Protein AF-A0A9P6LPJ9-F1 (afdb_monomer)

Foldseek 3Di:
DFLVVVLCVVCVPLLCLLQDDPLLQCLLVLADALAQVLQLLLLVLLLLVLLLLLLVQLVVQQDDDPDDDPDDDLSRLVNVLSVVVNVVSVVVSVLSVVLCVVLVHHNHFDDDPVRHDDPVRHFPLSVLSSCQSVPDQGDDDQPSSQLSLLLVLLQLVSQQSNLLVSLVSHDPPSDPSCPGNSRNSSPHPPSCVSNDPVSVVSSVSSSVSNRVSLVVSHDVCNVVSSVSSSVSNVSNSVSSSRSNDDDPPPPPPDPPPPDDDDDDDDDDPDDPDPDDDDDDDDDDDDD

Radius of gyration: 24.66 Å; Cα contacts (8 Å, |Δi|>4): 296; chains: 1; bounding box: 85×51×57 Å

Structure (mmCIF, N/CA/C/O backbone):
data_AF-A0A9P6LPJ9-F1
#
_entry.id   AF-A0A9P6LPJ9-F1
#
loop_
_atom_site.group_PDB
_atom_site.id
_atom_site.type_symbol
_atom_site.label_atom_id
_atom_site.label_alt_id
_atom_site.label_comp_id
_atom_site.label_asym_id
_atom_site.label_entity_id
_atom_site.label_seq_id
_atom_site.pdbx_PDB_ins_code
_atom_site.Cartn_x
_atom_site.Cartn_y
_atom_site.Cartn_z
_atom_site.occupancy
_atom_site.B_iso_or_equiv
_atom_site.auth_seq_id
_atom_site.auth_comp_id
_atom_site.auth_asym_id
_atom_site.auth_atom_id
_atom_site.pdbx_PDB_model_num
ATOM 1 N N . MET A 1 1 ? 16.802 11.879 -12.218 1.00 72.69 1 MET A N 1
ATOM 2 C CA . MET A 1 1 ? 16.185 11.797 -10.877 1.00 72.69 1 MET A CA 1
ATOM 3 C C . MET A 1 1 ? 15.640 10.385 -10.760 1.00 72.69 1 MET A C 1
ATOM 5 O O . MET A 1 1 ? 15.258 9.876 -11.806 1.00 72.69 1 MET A O 1
ATOM 9 N N . PRO A 1 2 ? 15.670 9.726 -9.591 1.00 93.81 2 PRO A N 1
ATOM 10 C CA . PRO A 1 2 ? 15.065 8.402 -9.455 1.00 93.81 2 PRO A CA 1
ATOM 11 C C . PRO A 1 2 ? 13.580 8.449 -9.844 1.00 93.81 2 PRO A C 1
ATOM 13 O O . PRO A 1 2 ? 12.918 9.462 -9.587 1.00 93.81 2 PRO A O 1
ATOM 16 N N . LEU A 1 3 ? 13.068 7.391 -10.476 1.00 96.56 3 LEU A N 1
ATOM 17 C CA . LEU A 1 3 ? 11.676 7.326 -10.923 1.00 96.56 3 LEU A CA 1
ATOM 18 C C . LEU A 1 3 ? 10.729 7.443 -9.727 1.00 96.56 3 LEU A C 1
ATOM 20 O O . LEU A 1 3 ? 9.744 8.170 -9.797 1.00 96.56 3 LEU A O 1
ATOM 24 N N . THR A 1 4 ? 11.036 6.781 -8.615 1.00 97.56 4 THR A N 1
ATOM 25 C CA . THR A 1 4 ? 10.217 6.826 -7.392 1.00 97.56 4 THR A CA 1
ATOM 26 C C . THR A 1 4 ? 10.047 8.247 -6.844 1.00 97.56 4 THR A C 1
ATOM 28 O O . THR A 1 4 ? 8.943 8.653 -6.479 1.00 97.56 4 THR A O 1
ATOM 31 N N . ALA A 1 5 ? 11.112 9.052 -6.869 1.00 96.81 5 ALA A N 1
ATOM 32 C CA . ALA A 1 5 ? 11.064 10.462 -6.484 1.00 96.81 5 ALA A CA 1
ATOM 33 C C . ALA A 1 5 ? 10.194 11.291 -7.445 1.00 96.81 5 ALA A C 1
ATOM 35 O O . ALA A 1 5 ? 9.442 12.166 -7.013 1.00 96.81 5 ALA A O 1
ATOM 36 N N . ASP A 1 6 ? 10.261 10.991 -8.743 1.00 95.81 6 ASP A N 1
ATOM 37 C CA . ASP A 1 6 ? 9.389 11.578 -9.760 1.00 95.81 6 ASP A CA 1
ATOM 38 C C . ASP A 1 6 ? 7.906 11.243 -9.524 1.00 95.81 6 ASP A C 1
ATOM 40 O O . ASP A 1 6 ? 7.053 12.116 -9.687 1.00 95.81 6 ASP A O 1
ATOM 44 N N . LEU A 1 7 ? 7.590 10.008 -9.115 1.00 97.81 7 LEU A N 1
ATOM 45 C CA . LEU A 1 7 ? 6.223 9.602 -8.769 1.00 97.81 7 LEU A CA 1
ATOM 46 C C . LEU A 1 7 ? 5.687 10.436 -7.599 1.00 97.81 7 LEU A C 1
ATOM 48 O O . LEU A 1 7 ? 4.639 11.069 -7.733 1.00 97.81 7 LEU A O 1
ATOM 52 N N . LEU A 1 8 ? 6.440 10.524 -6.500 1.00 97.00 8 LEU A N 1
ATOM 53 C CA . LEU A 1 8 ? 6.051 11.290 -5.309 1.00 97.00 8 LEU A CA 1
ATOM 54 C C . LEU A 1 8 ? 5.834 12.781 -5.607 1.00 97.00 8 LEU A C 1
ATOM 56 O O . LEU A 1 8 ? 4.888 13.388 -5.108 1.00 97.00 8 LEU A O 1
ATOM 60 N N . ALA A 1 9 ? 6.680 13.374 -6.451 1.00 96.94 9 ALA A N 1
ATOM 61 C CA . ALA A 1 9 ? 6.573 14.783 -6.823 1.00 96.94 9 ALA A CA 1
ATOM 62 C C . ALA A 1 9 ? 5.443 15.078 -7.829 1.00 96.94 9 ALA A C 1
ATOM 64 O O . ALA A 1 9 ? 5.105 16.245 -8.037 1.00 96.94 9 ALA A O 1
ATOM 65 N N . SER A 1 10 ? 4.877 14.054 -8.477 1.00 97.25 10 SER A N 1
ATOM 66 C CA . SER A 1 10 ? 3.973 14.235 -9.620 1.00 97.25 10 SER A CA 1
ATOM 67 C C . SER A 1 10 ? 2.570 14.724 -9.260 1.00 97.25 10 SER A C 1
ATOM 69 O O . SER A 1 10 ? 1.981 15.482 -10.030 1.00 97.25 10 SER A O 1
ATOM 71 N N . ASP A 1 11 ? 2.037 14.308 -8.109 1.00 96.19 11 ASP A N 1
ATOM 72 C CA . ASP A 1 11 ? 0.718 14.720 -7.615 1.00 96.19 11 ASP A CA 1
ATOM 73 C C . ASP A 1 11 ? 0.703 14.817 -6.076 1.00 96.19 11 ASP A C 1
ATOM 75 O O . ASP A 1 11 ? 0.137 13.958 -5.390 1.00 96.19 11 ASP A O 1
ATOM 79 N N . PRO A 1 12 ? 1.338 15.861 -5.505 1.00 97.12 12 PRO A N 1
ATOM 80 C CA . PRO A 1 12 ? 1.437 16.021 -4.056 1.00 97.12 12 PRO A CA 1
ATOM 81 C C . PRO A 1 12 ? 0.078 16.151 -3.358 1.00 97.12 12 PRO A C 1
ATOM 83 O O . PRO A 1 12 ? -0.077 15.714 -2.220 1.00 97.12 12 PRO A O 1
ATOM 86 N N . GLU A 1 13 ? -0.924 16.737 -4.021 1.00 97.50 13 GLU A N 1
ATOM 87 C CA . GLU A 1 13 ? -2.236 16.958 -3.410 1.00 97.50 13 GLU A CA 1
ATOM 88 C C . GLU A 1 13 ? -3.047 15.671 -3.300 1.00 97.50 13 GLU A C 1
ATOM 90 O O . GLU A 1 13 ? -3.651 15.426 -2.253 1.00 97.50 13 GLU A O 1
ATOM 95 N N . THR A 1 14 ? -3.085 14.840 -4.344 1.00 97.00 14 THR A N 1
ATOM 96 C CA . THR A 1 14 ? -3.744 13.529 -4.245 1.00 97.00 14 THR A CA 1
ATOM 97 C C . THR A 1 14 ? -2.957 12.610 -3.320 1.00 97.00 14 THR A C 1
ATOM 99 O O . THR A 1 14 ? -3.570 11.931 -2.502 1.00 97.00 14 THR A O 1
ATOM 102 N N . TYR A 1 15 ? -1.619 12.669 -3.337 1.00 98.38 15 TYR A N 1
ATOM 103 C CA . TYR A 1 15 ? -0.790 11.912 -2.395 1.00 98.38 15 TYR A CA 1
ATOM 104 C C . TYR A 1 15 ? -1.115 12.269 -0.942 1.00 98.38 15 TYR A C 1
ATOM 106 O O . TYR A 1 15 ? -1.311 11.394 -0.100 1.00 98.38 15 TYR A O 1
ATOM 114 N N . ARG A 1 16 ? -1.274 13.565 -0.650 1.00 98.12 16 ARG A N 1
ATOM 115 C CA . ARG A 1 16 ? -1.692 14.038 0.671 1.00 98.12 16 ARG A CA 1
ATOM 116 C C . ARG A 1 16 ? -3.062 13.490 1.069 1.00 98.12 16 ARG A C 1
ATOM 118 O O . ARG A 1 16 ? -3.220 13.080 2.209 1.00 98.12 16 ARG A O 1
ATOM 125 N N . ARG A 1 17 ? -4.053 13.455 0.172 1.00 97.44 17 ARG A N 1
ATOM 126 C CA . ARG A 1 17 ? -5.386 12.890 0.487 1.00 97.44 17 ARG A CA 1
ATOM 127 C C . ARG A 1 17 ? -5.367 11.366 0.643 1.00 97.44 17 ARG A C 1
ATOM 129 O O . ARG A 1 17 ? -6.116 10.837 1.457 1.00 97.44 17 ARG A O 1
ATOM 136 N N . ALA A 1 18 ? -4.494 10.681 -0.093 1.00 97.81 18 ALA A N 1
ATOM 137 C CA . ALA A 1 18 ? -4.257 9.246 0.031 1.00 97.81 18 ALA A CA 1
ATOM 138 C C . ALA A 1 18 ? -3.582 8.871 1.361 1.00 97.81 18 ALA A C 1
ATOM 140 O O . ALA A 1 18 ? -3.838 7.798 1.891 1.00 97.81 18 ALA A O 1
ATOM 141 N N . THR A 1 19 ? -2.758 9.757 1.927 1.00 98.25 19 THR A N 1
ATOM 142 C CA . THR A 1 19 ? -1.949 9.475 3.131 1.00 98.25 19 THR A CA 1
ATOM 143 C C . THR A 1 19 ? -2.402 10.226 4.382 1.00 98.25 19 THR A C 1
ATOM 145 O O . THR A 1 19 ? -1.929 9.958 5.481 1.00 98.25 19 THR A O 1
ATOM 148 N N . GLN A 1 20 ? -3.337 11.165 4.255 1.00 97.06 20 GLN A N 1
ATOM 149 C CA . GLN A 1 20 ? -3.890 11.929 5.368 1.00 97.06 20 GLN A CA 1
ATOM 150 C C . GLN A 1 20 ? -5.410 11.914 5.276 1.00 97.06 20 GLN A C 1
ATOM 152 O O . GLN A 1 20 ? -6.011 12.511 4.381 1.00 97.06 20 GLN A O 1
ATOM 157 N N . SER A 1 21 ? -6.045 11.259 6.243 1.00 96.06 21 SER A N 1
ATOM 158 C CA . SER A 1 21 ? -7.495 11.126 6.301 1.00 96.06 21 SER A CA 1
ATOM 159 C C . SER A 1 21 ? -8.014 11.392 7.715 1.00 96.06 21 SER A C 1
ATOM 161 O O . SER A 1 21 ? -7.291 11.189 8.696 1.00 96.06 21 SER A O 1
ATOM 163 N N . PRO A 1 22 ? -9.291 11.793 7.864 1.00 96.56 22 PRO A N 1
ATOM 164 C CA . PRO A 1 22 ? -9.911 11.918 9.180 1.00 96.56 22 PRO A CA 1
ATOM 165 C C . PRO A 1 22 ? -9.825 10.628 10.004 1.00 96.56 22 PRO A C 1
ATOM 167 O O . PRO A 1 22 ? -9.709 10.693 11.225 1.00 96.56 22 PRO A O 1
ATOM 170 N N . PHE A 1 23 ? -9.853 9.463 9.344 1.00 97.00 23 PHE A N 1
ATOM 171 C CA . PHE A 1 23 ? -9.679 8.165 9.992 1.00 97.00 23 PHE A CA 1
ATOM 172 C C . PHE A 1 23 ? -8.304 8.032 10.654 1.00 97.00 23 PHE A C 1
ATOM 174 O O . PHE A 1 23 ? -8.244 7.633 11.814 1.00 97.00 23 PHE A O 1
ATOM 181 N N . LEU A 1 24 ? -7.225 8.416 9.967 1.00 96.88 24 LEU A N 1
ATOM 182 C CA . LEU A 1 24 ? -5.861 8.349 10.503 1.00 96.88 24 LEU A CA 1
ATOM 183 C C . LEU A 1 24 ? -5.677 9.277 11.712 1.00 96.88 24 LEU A C 1
ATOM 185 O O . LEU A 1 24 ? -5.128 8.864 12.732 1.00 96.88 24 LEU A O 1
ATOM 189 N N . SER A 1 25 ? -6.212 10.500 11.655 1.00 95.69 25 SER A N 1
ATOM 190 C CA . SER A 1 25 ? -6.181 11.408 12.810 1.00 95.69 25 SER A CA 1
ATOM 191 C C . SER A 1 25 ? -7.014 10.889 13.987 1.00 95.69 25 SER A C 1
ATOM 193 O O . SER A 1 25 ? -6.581 10.979 15.135 1.00 95.69 25 SER A O 1
ATOM 195 N N . ALA A 1 26 ? -8.186 10.296 13.736 1.00 95.69 26 ALA A N 1
ATOM 196 C CA . ALA A 1 26 ? -8.983 9.676 14.797 1.00 95.69 26 ALA A CA 1
ATOM 197 C C . ALA A 1 26 ? -8.309 8.427 15.383 1.00 95.69 26 ALA A C 1
ATOM 199 O O . ALA A 1 26 ? -8.426 8.188 16.585 1.00 95.69 26 ALA A O 1
ATOM 200 N N . ALA A 1 27 ? -7.583 7.662 14.563 1.00 95.06 27 ALA A N 1
ATOM 201 C CA . ALA A 1 27 ? -6.788 6.521 15.002 1.00 95.06 27 ALA A CA 1
ATOM 202 C C . ALA A 1 27 ? -5.694 6.963 15.981 1.00 95.06 27 ALA A C 1
ATOM 204 O O . ALA A 1 27 ? -5.594 6.412 17.078 1.00 95.06 27 ALA A O 1
ATOM 205 N N . ALA A 1 28 ? -4.941 8.007 15.625 1.00 94.00 28 ALA A N 1
ATOM 206 C CA . ALA A 1 28 ? -3.912 8.582 16.488 1.00 94.00 28 ALA A CA 1
ATOM 207 C C . ALA A 1 28 ? -4.487 9.149 17.800 1.00 94.00 28 ALA A C 1
ATOM 209 O O . ALA A 1 28 ? -3.876 9.011 18.856 1.00 94.00 28 ALA A O 1
ATOM 210 N N . ALA A 1 29 ? -5.693 9.722 17.755 1.00 93.25 29 ALA A N 1
ATOM 211 C CA . ALA A 1 29 ? -6.376 10.274 18.926 1.00 93.25 29 ALA A CA 1
ATOM 212 C C . ALA A 1 29 ? -7.130 9.231 19.782 1.00 93.25 29 ALA A C 1
ATOM 214 O O . ALA A 1 29 ? -7.783 9.606 20.757 1.00 93.25 29 ALA A O 1
ATOM 215 N N . GLY A 1 30 ? -7.123 7.942 19.413 1.00 94.00 30 GLY A N 1
ATOM 216 C CA . GLY A 1 30 ? -7.875 6.896 20.125 1.00 94.00 30 GLY A CA 1
ATOM 217 C C . GLY A 1 30 ? -9.403 7.022 19.992 1.00 94.00 30 GLY A C 1
ATOM 218 O O . GLY A 1 30 ? -10.156 6.523 20.829 1.00 94.00 30 GLY A O 1
ATOM 219 N N . GLN A 1 31 ? -9.886 7.710 18.957 1.00 95.06 31 GLN A N 1
ATOM 220 C CA . GLN A 1 31 ? -11.299 8.070 18.770 1.00 95.06 31 GLN A CA 1
ATOM 221 C C . GLN A 1 31 ? -12.039 7.173 17.771 1.00 95.06 31 GLN A C 1
ATOM 223 O O . GLN A 1 31 ? -13.248 7.326 17.590 1.00 95.06 31 GLN A O 1
ATOM 228 N N . THR A 1 32 ? -11.349 6.231 17.126 1.00 96.12 32 THR A N 1
ATOM 229 C CA . THR A 1 32 ? -11.942 5.336 16.125 1.00 96.12 32 THR A CA 1
ATOM 230 C C . THR A 1 32 ? -12.827 4.265 16.778 1.00 96.12 32 THR A C 1
ATOM 232 O O . THR A 1 32 ? -12.320 3.417 17.509 1.00 96.12 32 THR A O 1
ATOM 235 N N . PRO A 1 33 ? -14.145 4.223 16.503 1.00 96.00 33 PRO A N 1
ATOM 236 C CA . PRO A 1 33 ? -15.019 3.202 17.078 1.00 96.00 33 PRO A CA 1
ATOM 237 C C . PRO A 1 33 ? -14.752 1.807 16.501 1.00 96.00 33 PRO A C 1
ATOM 239 O O . PRO A 1 33 ? -14.539 1.666 15.293 1.00 96.00 33 PRO A O 1
ATOM 242 N N . LYS A 1 34 ? -14.903 0.757 17.324 1.00 96.19 34 LYS A N 1
ATOM 243 C CA . LYS A 1 34 ? -14.737 -0.648 16.892 1.00 96.19 34 LYS A CA 1
ATOM 244 C C . LYS A 1 34 ? -15.470 -1.022 15.596 1.00 96.19 34 LYS A C 1
ATOM 246 O O . LYS A 1 34 ? -14.836 -1.664 14.770 1.00 96.19 34 LYS A O 1
ATOM 251 N N . PRO A 1 35 ? -16.739 -0.631 15.348 1.00 96.12 35 PRO A N 1
ATOM 252 C CA . PRO A 1 35 ? -17.411 -0.992 14.094 1.00 96.12 35 PRO A CA 1
ATOM 253 C C . PRO A 1 35 ? -16.785 -0.341 12.853 1.00 96.12 35 PRO A C 1
ATOM 255 O O . PRO A 1 35 ? -16.796 -0.925 11.773 1.00 96.12 35 PRO A O 1
ATOM 258 N N . VAL A 1 36 ? -16.229 0.868 12.997 1.00 96.88 36 VAL A N 1
ATOM 259 C CA . VAL A 1 36 ? -15.539 1.563 11.901 1.00 96.88 36 VAL A CA 1
ATOM 260 C C . VAL A 1 36 ? -14.205 0.882 11.617 1.00 96.88 36 VAL A C 1
ATOM 262 O O . VAL A 1 36 ? -13.928 0.554 10.465 1.00 96.88 36 VAL A O 1
ATOM 265 N N . LEU A 1 37 ? -13.419 0.625 12.669 1.00 96.81 37 LEU A N 1
ATOM 266 C CA . LEU A 1 37 ? -12.155 -0.099 12.566 1.00 96.81 37 LEU A CA 1
ATOM 267 C C . LEU A 1 37 ? -12.368 -1.499 11.978 1.00 96.81 37 LEU A C 1
ATOM 269 O O . LEU A 1 37 ? -11.692 -1.876 11.032 1.00 96.81 37 LEU A O 1
ATOM 273 N N . GLY A 1 38 ? -13.356 -2.234 12.484 1.00 97.06 38 GLY A N 1
ATOM 274 C CA . GLY A 1 38 ? -13.704 -3.574 12.024 1.00 97.06 38 GLY A CA 1
ATOM 275 C C . GLY A 1 38 ? -14.077 -3.625 10.547 1.00 97.06 38 GLY A C 1
ATOM 276 O O . GLY A 1 38 ? -13.541 -4.443 9.803 1.00 97.06 38 GLY A O 1
ATOM 277 N N . ARG A 1 39 ? -14.909 -2.682 10.081 1.00 96.94 39 ARG A N 1
ATOM 278 C CA . ARG A 1 39 ? -15.238 -2.566 8.654 1.00 96.94 39 ARG A CA 1
ATOM 279 C C . ARG A 1 39 ? -13.998 -2.303 7.800 1.00 96.94 39 ARG A C 1
ATOM 281 O O . ARG A 1 39 ? -13.885 -2.891 6.727 1.00 96.94 39 ARG A O 1
ATOM 288 N N . TRP A 1 40 ? -13.104 -1.419 8.234 1.00 97.50 40 TRP A N 1
ATOM 289 C CA . TRP A 1 40 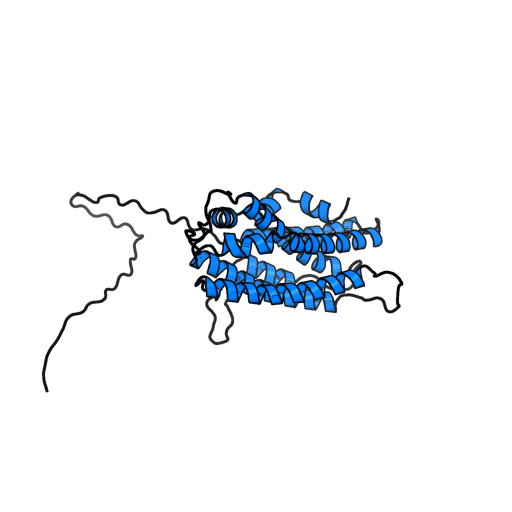? -11.873 -1.134 7.497 1.00 97.50 40 TRP A CA 1
ATOM 290 C C . TRP A 1 40 ? -10.939 -2.354 7.468 1.00 97.50 40 TRP A C 1
ATOM 292 O O . TRP A 1 40 ? -10.610 -2.809 6.377 1.00 97.50 40 TRP A O 1
ATOM 302 N N . LEU A 1 41 ? -10.657 -2.983 8.617 1.00 97.12 41 LEU A N 1
ATOM 303 C CA . LEU A 1 41 ? -9.859 -4.217 8.713 1.00 97.12 41 LEU A CA 1
ATOM 304 C C . LEU A 1 41 ? -10.431 -5.354 7.849 1.00 97.12 41 LEU A C 1
ATOM 306 O O . LEU A 1 41 ? -9.681 -6.112 7.244 1.00 97.12 41 LEU A O 1
ATOM 310 N N . ALA A 1 42 ? -11.758 -5.481 7.769 1.00 96.88 42 ALA A N 1
ATOM 311 C CA . ALA A 1 42 ? -12.403 -6.495 6.938 1.00 96.88 42 ALA A CA 1
ATOM 312 C C . ALA A 1 42 ? -12.144 -6.275 5.437 1.00 96.88 42 ALA A C 1
ATOM 314 O O . ALA A 1 42 ? -11.968 -7.238 4.691 1.00 96.88 42 ALA A O 1
ATOM 315 N N . ASN A 1 43 ? -12.105 -5.014 4.990 1.00 97.88 43 ASN A N 1
ATOM 316 C CA . ASN A 1 43 ? -11.742 -4.676 3.613 1.00 97.88 43 ASN A CA 1
ATOM 317 C C . ASN A 1 43 ? -10.247 -4.877 3.370 1.00 97.88 43 ASN A C 1
ATOM 319 O O . ASN A 1 43 ? -9.877 -5.429 2.340 1.00 97.88 43 ASN A O 1
ATOM 323 N N . ASP A 1 44 ? -9.412 -4.499 4.331 1.00 96.81 44 ASP A N 1
ATOM 324 C CA . ASP A 1 44 ? -7.961 -4.658 4.261 1.00 96.81 44 ASP A CA 1
ATOM 325 C C . ASP A 1 44 ? -7.537 -6.136 4.189 1.00 96.81 44 ASP A C 1
ATOM 327 O O . ASP A 1 44 ? -6.703 -6.547 3.382 1.00 96.81 44 ASP A O 1
ATOM 331 N N . ARG A 1 45 ? -8.253 -7.006 4.907 1.00 95.75 45 ARG A N 1
ATOM 332 C CA . ARG A 1 45 ? -8.094 -8.460 4.785 1.00 95.75 45 ARG A CA 1
ATOM 333 C C . ARG A 1 45 ? -8.402 -8.977 3.376 1.00 95.75 45 ARG A C 1
ATOM 335 O O . ARG A 1 45 ? -7.713 -9.860 2.876 1.00 95.75 45 ARG A O 1
ATOM 342 N N . LEU A 1 46 ? -9.447 -8.458 2.730 1.00 96.75 46 LEU A N 1
ATOM 343 C CA . LEU A 1 46 ? -9.779 -8.834 1.350 1.00 96.75 46 LEU A CA 1
ATOM 344 C C . LEU A 1 46 ? -8.809 -8.211 0.338 1.00 96.75 46 LEU A C 1
ATOM 346 O O . LEU A 1 46 ? -8.524 -8.830 -0.688 1.00 96.75 46 LEU A O 1
ATOM 350 N N . TYR A 1 47 ? -8.266 -7.030 0.636 1.00 97.81 47 TYR A N 1
ATOM 351 C CA . TYR A 1 47 ? -7.206 -6.401 -0.145 1.00 97.81 47 TYR A CA 1
ATOM 352 C C . TYR A 1 47 ? -5.972 -7.312 -0.230 1.00 97.81 47 TYR A C 1
ATOM 354 O O . TYR A 1 47 ? -5.475 -7.550 -1.331 1.00 97.81 47 TYR A O 1
ATOM 362 N N . ILE A 1 48 ? -5.568 -7.951 0.878 1.00 96.94 48 ILE A N 1
ATOM 363 C CA . ILE A 1 48 ? -4.480 -8.950 0.890 1.00 96.94 48 ILE A CA 1
ATOM 364 C C . ILE A 1 48 ? -4.725 -10.076 -0.133 1.00 96.94 48 ILE A C 1
ATOM 366 O O . ILE A 1 48 ? -3.790 -10.578 -0.759 1.00 96.94 48 ILE A O 1
ATOM 370 N N . HIS A 1 49 ? -5.977 -10.479 -0.376 1.00 96.12 49 HIS A N 1
ATOM 371 C CA . HIS A 1 49 ? -6.274 -11.519 -1.371 1.00 96.12 49 HIS A CA 1
ATOM 372 C C . HIS A 1 49 ? -6.067 -11.019 -2.805 1.00 96.12 49 HIS A C 1
ATOM 374 O O . HIS A 1 49 ? -5.619 -11.789 -3.659 1.00 96.12 49 HIS A O 1
ATOM 380 N N . ALA A 1 50 ? -6.379 -9.750 -3.080 1.00 97.31 50 ALA A N 1
ATOM 381 C CA . ALA A 1 50 ? -6.073 -9.109 -4.358 1.00 97.31 50 ALA A CA 1
ATOM 382 C C . ALA A 1 50 ? -4.557 -8.962 -4.549 1.00 97.31 50 ALA A C 1
ATOM 384 O O . ALA A 1 50 ? -4.044 -9.332 -5.606 1.00 97.31 50 ALA A O 1
ATOM 385 N N . TYR A 1 51 ? -3.848 -8.542 -3.500 1.00 98.31 51 TYR A N 1
ATOM 386 C CA . TYR A 1 51 ? -2.391 -8.433 -3.465 1.00 98.31 51 TYR A CA 1
ATOM 387 C C . TYR A 1 51 ? -1.709 -9.759 -3.815 1.00 98.31 51 TYR A C 1
ATOM 389 O O . TYR A 1 51 ? -0.906 -9.819 -4.743 1.00 98.31 51 TYR A O 1
ATOM 397 N N . ILE A 1 52 ? -2.082 -10.859 -3.145 1.00 98.25 52 ILE A N 1
ATOM 398 C CA . ILE A 1 52 ? -1.514 -12.197 -3.396 1.00 98.25 52 ILE A CA 1
ATOM 399 C C . ILE A 1 52 ? -1.697 -12.609 -4.864 1.00 98.25 52 ILE A C 1
ATOM 401 O O . ILE A 1 52 ? -0.771 -13.126 -5.492 1.00 98.25 52 ILE A O 1
ATOM 405 N N . LYS A 1 53 ? -2.885 -12.369 -5.434 1.00 97.00 53 LYS A N 1
ATOM 406 C CA . LYS A 1 53 ? -3.158 -12.659 -6.851 1.00 97.00 53 LYS A CA 1
ATOM 407 C C . LYS A 1 53 ? -2.310 -11.787 -7.776 1.00 97.00 53 LYS A C 1
ATOM 409 O O . LYS A 1 53 ? -1.789 -12.294 -8.768 1.00 97.00 53 LYS A O 1
ATOM 414 N N . GLY A 1 54 ? -2.163 -10.506 -7.450 1.00 97.38 54 GLY A N 1
ATOM 415 C CA . GLY A 1 54 ? -1.321 -9.564 -8.179 1.00 97.38 54 GLY A CA 1
ATOM 416 C C . GLY A 1 54 ? 0.145 -9.988 -8.197 1.00 97.38 54 GLY A C 1
ATOM 417 O O . GLY A 1 54 ? 0.731 -10.114 -9.270 1.00 97.38 54 GLY A O 1
ATOM 418 N N . VAL A 1 55 ? 0.707 -10.319 -7.033 1.00 98.00 55 VAL A N 1
ATOM 419 C CA . VAL A 1 55 ? 2.075 -10.844 -6.922 1.00 98.00 55 VAL A CA 1
ATOM 420 C C . VAL A 1 55 ? 2.239 -12.136 -7.723 1.00 98.00 55 VAL A C 1
ATOM 422 O O . VAL A 1 55 ? 3.212 -12.275 -8.459 1.00 98.00 55 VAL A O 1
ATOM 425 N N . GLY A 1 56 ? 1.272 -13.058 -7.666 1.00 97.25 56 GLY A N 1
ATOM 426 C CA . GLY A 1 56 ? 1.309 -14.290 -8.463 1.00 97.25 56 GLY A CA 1
ATOM 427 C C . GLY A 1 56 ? 1.374 -14.036 -9.975 1.00 97.25 56 GLY A C 1
ATOM 428 O O . GLY A 1 56 ? 2.125 -14.706 -10.685 1.00 97.25 56 GLY A O 1
ATOM 429 N N . ARG A 1 57 ? 0.638 -13.036 -10.473 1.00 95.31 57 ARG A N 1
ATOM 430 C CA . ARG A 1 57 ? 0.710 -12.616 -11.883 1.00 95.31 57 ARG A CA 1
ATOM 431 C C . ARG A 1 57 ? 2.066 -12.024 -12.232 1.00 95.31 57 ARG A C 1
ATOM 433 O O . ARG A 1 57 ? 2.621 -12.369 -13.269 1.00 95.31 57 ARG A O 1
ATOM 440 N N . LEU A 1 58 ? 2.597 -11.160 -11.368 1.00 95.56 58 LEU A N 1
ATOM 441 C CA . LEU A 1 58 ? 3.891 -10.527 -11.589 1.00 95.56 58 LEU A CA 1
ATOM 442 C C . LEU A 1 58 ? 5.021 -11.565 -11.605 1.00 95.56 58 LEU A C 1
ATOM 444 O O . LEU A 1 58 ? 5.822 -11.576 -12.534 1.00 95.56 58 LEU A O 1
ATOM 448 N N . LEU A 1 59 ? 5.022 -12.502 -10.651 1.00 95.50 59 LEU A N 1
ATOM 449 C CA . LEU A 1 59 ? 5.947 -13.640 -10.627 1.00 95.50 59 LEU A CA 1
ATOM 450 C C . LEU A 1 59 ? 5.867 -14.472 -11.910 1.00 95.50 59 LEU A C 1
ATOM 452 O O . LEU A 1 59 ? 6.897 -14.852 -12.455 1.00 95.50 59 LEU A O 1
ATOM 456 N N . SER A 1 60 ? 4.659 -14.726 -12.418 1.00 93.44 60 SER A N 1
ATOM 457 C CA . SER A 1 60 ? 4.476 -15.469 -13.669 1.00 93.44 60 SER A CA 1
ATOM 458 C C . SER A 1 60 ? 4.982 -14.719 -14.904 1.00 93.44 60 SER A C 1
ATOM 460 O O . SER A 1 60 ? 5.272 -15.359 -15.913 1.00 93.44 60 SER A O 1
ATOM 462 N N . ALA A 1 61 ? 5.025 -13.388 -14.857 1.00 90.44 61 ALA A N 1
ATOM 463 C CA . ALA A 1 61 ? 5.439 -12.542 -15.970 1.00 90.44 61 ALA A CA 1
ATOM 464 C C . ALA A 1 61 ? 6.948 -12.263 -15.984 1.00 90.44 61 ALA A C 1
ATOM 466 O O . ALA A 1 61 ? 7.489 -11.902 -17.025 1.00 90.44 61 ALA A O 1
ATOM 467 N N . LEU A 1 62 ? 7.627 -12.416 -14.844 1.00 91.31 62 LEU A N 1
ATOM 468 C CA . LEU A 1 62 ? 9.044 -12.105 -14.707 1.00 91.31 62 LEU A CA 1
ATOM 469 C C . LEU A 1 62 ? 9.927 -13.054 -15.522 1.00 91.31 62 LEU A C 1
ATOM 471 O O . LEU A 1 62 ? 9.972 -14.263 -15.291 1.00 91.31 62 LEU A O 1
ATOM 475 N N . ARG A 1 63 ? 10.719 -12.483 -16.432 1.00 89.00 63 ARG A N 1
ATOM 476 C CA . ARG A 1 63 ? 11.815 -13.195 -17.095 1.00 89.00 63 ARG A CA 1
ATOM 477 C C . ARG A 1 63 ? 13.040 -13.242 -16.198 1.00 89.00 63 ARG A C 1
ATOM 479 O O . ARG A 1 63 ? 13.712 -12.232 -15.990 1.00 89.00 63 ARG A O 1
ATOM 486 N N . LEU A 1 64 ? 13.350 -14.440 -15.718 1.00 88.25 64 LEU A N 1
ATOM 487 C CA . LEU A 1 64 ? 14.554 -14.685 -14.935 1.00 88.25 64 LEU A CA 1
ATOM 488 C C . LEU A 1 64 ? 15.751 -15.024 -15.832 1.00 88.25 64 LEU A C 1
ATOM 490 O O . LEU A 1 64 ? 15.576 -15.656 -16.882 1.00 88.25 64 LEU A O 1
ATOM 494 N N . PRO A 1 65 ? 16.974 -14.628 -15.437 1.00 85.19 65 PRO A N 1
ATOM 495 C CA . PRO A 1 65 ? 18.179 -14.987 -16.170 1.00 85.19 65 PRO A CA 1
ATOM 496 C C . PRO A 1 65 ? 18.326 -16.508 -16.307 1.00 85.19 65 PRO A C 1
ATOM 498 O O . PRO A 1 65 ? 18.176 -17.255 -15.345 1.00 85.19 65 PRO A O 1
ATOM 501 N N . SER A 1 66 ? 18.685 -16.984 -17.502 1.00 86.00 66 SER A N 1
ATOM 502 C CA . SER A 1 66 ? 18.986 -18.411 -17.727 1.00 86.00 66 SER A CA 1
ATOM 503 C C . SER A 1 66 ? 20.408 -18.805 -17.310 1.00 86.00 66 SER A C 1
ATOM 505 O O . SER A 1 66 ? 20.765 -19.980 -17.354 1.00 86.00 66 SER A O 1
ATOM 507 N N . THR A 1 67 ? 21.241 -17.831 -16.939 1.00 86.19 67 THR A N 1
ATOM 508 C CA . THR A 1 67 ? 22.654 -18.016 -16.594 1.00 86.19 67 THR A CA 1
ATOM 509 C C . THR A 1 67 ? 22.956 -17.413 -15.235 1.00 86.19 67 THR A C 1
ATOM 511 O O . THR A 1 67 ? 22.419 -16.366 -14.882 1.00 86.19 67 THR A O 1
ATOM 514 N N . THR A 1 68 ? 23.882 -18.024 -14.503 1.00 84.94 68 THR A N 1
ATOM 515 C CA . THR A 1 68 ? 24.337 -17.505 -13.213 1.00 84.94 68 THR A CA 1
ATOM 516 C C . THR A 1 68 ? 25.172 -16.238 -13.385 1.00 84.94 68 THR A C 1
ATOM 518 O O . THR A 1 68 ? 26.123 -16.224 -14.168 1.00 84.94 68 THR A O 1
ATOM 521 N N . SER A 1 69 ? 24.862 -15.207 -12.603 1.00 82.94 69 SER A N 1
ATOM 522 C CA . SER A 1 69 ? 25.678 -14.001 -12.440 1.00 82.94 69 SER A CA 1
ATOM 523 C C . SER A 1 69 ? 26.271 -13.978 -11.024 1.00 82.94 69 SER A C 1
ATOM 525 O O . SER A 1 69 ? 25.600 -14.414 -10.089 1.00 82.94 69 SER A O 1
ATOM 527 N N . PRO A 1 70 ? 27.505 -13.474 -10.824 1.00 84.88 70 PRO A N 1
ATOM 528 C CA . PRO A 1 70 ? 28.089 -13.329 -9.489 1.00 84.88 70 PRO A CA 1
ATOM 529 C C . PRO A 1 70 ? 27.344 -12.318 -8.601 1.00 84.88 70 PRO A C 1
ATOM 531 O O . PRO A 1 70 ? 27.484 -12.371 -7.383 1.00 84.88 70 PRO A O 1
ATOM 534 N N . ALA A 1 71 ? 26.558 -11.411 -9.191 1.00 89.00 71 ALA A N 1
ATOM 535 C CA . ALA A 1 71 ? 25.694 -10.474 -8.475 1.00 89.00 71 ALA A CA 1
ATOM 536 C C . ALA A 1 71 ? 24.226 -10.634 -8.920 1.00 89.00 71 ALA A C 1
ATOM 538 O O . ALA A 1 71 ? 23.999 -10.832 -10.122 1.00 89.00 71 ALA A O 1
ATOM 539 N N . PRO A 1 72 ? 23.245 -10.507 -8.002 1.00 91.00 72 PRO A N 1
ATOM 540 C CA . PRO A 1 72 ? 21.824 -10.577 -8.340 1.00 91.00 72 PRO A CA 1
ATOM 541 C C . PRO A 1 72 ? 21.420 -9.513 -9.362 1.00 91.00 72 PRO A C 1
ATOM 543 O O . PRO A 1 72 ? 21.767 -8.335 -9.224 1.00 91.00 72 PRO A O 1
ATOM 546 N N . THR A 1 73 ? 20.667 -9.923 -10.380 1.00 93.50 73 THR A N 1
ATOM 547 C CA . THR A 1 73 ? 20.051 -9.003 -11.342 1.00 93.50 73 THR A CA 1
ATOM 548 C C . THR A 1 73 ? 18.815 -8.326 -10.741 1.00 93.50 73 THR A C 1
ATOM 550 O O . THR A 1 73 ? 18.325 -8.729 -9.688 1.00 93.50 73 THR A O 1
ATOM 553 N N . VAL A 1 74 ? 18.286 -7.293 -11.406 1.00 95.19 74 VAL A N 1
ATOM 554 C CA . VAL A 1 74 ? 17.041 -6.630 -10.972 1.00 95.19 74 VAL A CA 1
ATOM 555 C C . VAL A 1 74 ? 15.869 -7.625 -10.892 1.00 95.19 74 VAL A C 1
ATOM 557 O O . VAL A 1 74 ? 15.220 -7.655 -9.849 1.00 95.19 74 VAL A O 1
ATOM 560 N N . PRO A 1 75 ? 15.633 -8.504 -11.892 1.00 93.88 75 PRO A N 1
ATOM 561 C CA . PRO A 1 75 ? 14.644 -9.575 -11.761 1.00 93.88 75 PRO A CA 1
ATOM 562 C C . PRO A 1 75 ? 14.878 -10.519 -10.573 1.00 93.88 75 PRO A C 1
ATOM 564 O O . PRO A 1 75 ? 13.910 -10.882 -9.913 1.00 93.88 75 PRO A O 1
ATOM 567 N N . ASP A 1 76 ? 16.130 -10.885 -10.262 1.00 94.50 76 ASP A N 1
ATOM 568 C CA . ASP A 1 76 ? 16.426 -11.755 -9.108 1.00 94.50 76 ASP A CA 1
ATOM 569 C C . ASP A 1 76 ? 16.042 -11.079 -7.785 1.00 94.50 76 ASP A C 1
ATOM 571 O O . ASP A 1 76 ? 15.388 -11.687 -6.937 1.00 94.50 76 ASP A O 1
ATOM 575 N N . LYS A 1 77 ? 16.410 -9.799 -7.628 1.00 97.00 77 LYS A N 1
ATOM 576 C CA . LYS A 1 77 ? 16.050 -8.991 -6.454 1.00 97.00 77 LYS A CA 1
ATOM 577 C C . LYS A 1 77 ? 14.536 -8.841 -6.329 1.00 97.00 77 LYS A C 1
ATOM 579 O O . LYS A 1 77 ? 13.991 -9.020 -5.246 1.00 97.00 77 LYS A O 1
ATOM 584 N N . LEU A 1 78 ? 13.853 -8.567 -7.441 1.00 97.56 78 LEU A N 1
ATOM 585 C CA . LEU A 1 78 ? 12.403 -8.412 -7.453 1.00 97.56 78 LEU A CA 1
ATOM 586 C C . LEU A 1 78 ? 11.687 -9.720 -7.094 1.00 97.56 78 LEU A C 1
ATOM 588 O O . LEU A 1 78 ? 10.742 -9.687 -6.317 1.00 97.56 78 LEU A O 1
ATOM 592 N N . VAL A 1 79 ? 12.140 -10.877 -7.591 1.00 97.19 79 VAL A N 1
ATOM 593 C CA . VAL A 1 79 ? 11.572 -12.171 -7.170 1.00 97.19 79 VAL A CA 1
ATOM 594 C C . VAL A 1 79 ? 11.731 -12.386 -5.671 1.00 97.19 79 VAL A C 1
ATOM 596 O O . VAL A 1 79 ? 10.764 -12.788 -5.025 1.00 97.19 79 VAL A O 1
ATOM 599 N N . GLN A 1 80 ? 12.913 -12.107 -5.118 1.00 97.62 80 GLN A N 1
ATOM 600 C CA . GLN A 1 80 ? 13.140 -12.238 -3.681 1.00 97.62 80 GLN A CA 1
ATOM 601 C C . GLN A 1 80 ? 12.184 -11.335 -2.891 1.00 97.62 80 GLN A C 1
ATOM 603 O O . GLN A 1 80 ? 11.456 -11.829 -2.030 1.00 97.62 80 GLN A O 1
ATOM 608 N N . TRP A 1 81 ? 12.094 -10.056 -3.266 1.00 98.62 81 TRP A N 1
ATOM 609 C CA . TRP A 1 81 ? 11.182 -9.103 -2.635 1.00 98.62 81 TRP A CA 1
ATOM 610 C C . TRP A 1 81 ? 9.721 -9.571 -2.698 1.00 98.62 81 TRP A C 1
ATOM 612 O O . TRP A 1 81 ? 9.011 -9.525 -1.699 1.00 98.62 81 TRP A O 1
ATOM 622 N N . LEU A 1 82 ? 9.265 -10.095 -3.842 1.00 98.44 82 LEU A N 1
ATOM 623 C CA . LEU A 1 82 ? 7.895 -10.600 -4.013 1.00 98.44 82 LEU A CA 1
ATOM 624 C C . LEU A 1 82 ? 7.599 -11.829 -3.144 1.00 98.44 82 LEU A C 1
ATOM 626 O O . LEU A 1 82 ? 6.480 -11.983 -2.650 1.00 98.44 82 LEU A O 1
ATOM 630 N N . VAL A 1 83 ? 8.578 -12.713 -2.949 1.00 98.19 83 VAL A N 1
ATOM 631 C CA . VAL A 1 83 ? 8.442 -13.853 -2.031 1.00 98.19 83 VAL A CA 1
ATOM 632 C C . VAL A 1 83 ? 8.328 -13.362 -0.590 1.00 98.19 83 VAL A C 1
ATOM 634 O O . VAL A 1 83 ? 7.433 -13.806 0.134 1.00 98.19 83 VAL A O 1
ATOM 637 N N . ASP A 1 84 ? 9.176 -12.418 -0.190 1.00 98.19 84 ASP A N 1
ATOM 638 C CA . ASP A 1 84 ? 9.148 -11.841 1.154 1.00 98.19 84 ASP A CA 1
ATOM 639 C C . ASP A 1 84 ? 7.845 -11.069 1.405 1.00 98.19 84 ASP A C 1
ATOM 641 O O . ASP A 1 84 ? 7.227 -11.227 2.459 1.00 98.19 84 ASP A O 1
ATOM 645 N N . ALA A 1 85 ? 7.342 -10.353 0.397 1.00 98.00 85 ALA A N 1
ATOM 646 C CA . ALA A 1 85 ? 6.038 -9.703 0.413 1.00 98.00 85 ALA A CA 1
ATOM 647 C C . ALA A 1 85 ? 4.904 -10.699 0.698 1.00 98.00 85 ALA A C 1
ATOM 649 O O . ALA A 1 85 ? 4.091 -10.475 1.595 1.00 98.00 85 ALA A O 1
ATOM 650 N N . LEU A 1 86 ? 4.875 -11.846 0.003 1.00 98.19 86 LEU A N 1
ATOM 651 C CA . LEU A 1 86 ? 3.885 -12.901 0.254 1.00 98.19 86 LEU A CA 1
ATOM 652 C C . LEU A 1 86 ? 3.985 -13.462 1.676 1.00 98.19 86 LEU A C 1
ATOM 654 O O . LEU A 1 86 ? 2.962 -13.736 2.305 1.00 98.19 86 LEU A O 1
ATOM 658 N N . VAL A 1 87 ? 5.196 -13.641 2.203 1.00 97.50 87 VAL A N 1
ATOM 659 C CA . VAL A 1 87 ? 5.387 -14.084 3.590 1.00 97.50 87 VAL A CA 1
ATOM 660 C C . VAL A 1 87 ? 4.854 -13.034 4.568 1.00 97.50 87 VAL A C 1
ATOM 662 O O . VAL A 1 87 ? 4.146 -13.396 5.515 1.00 97.50 87 VAL A O 1
ATOM 665 N N . ASN A 1 88 ? 5.148 -11.757 4.327 1.00 95.06 88 ASN A N 1
ATOM 666 C CA . ASN A 1 88 ? 4.733 -10.640 5.170 1.00 95.06 88 ASN A CA 1
ATOM 667 C C . ASN A 1 88 ? 3.211 -10.506 5.208 1.00 95.06 88 ASN A C 1
ATOM 669 O O . ASN A 1 88 ? 2.643 -10.618 6.294 1.00 95.06 88 ASN A O 1
ATOM 673 N N . VAL A 1 89 ? 2.527 -10.430 4.061 1.00 94.50 89 VAL A N 1
ATOM 674 C CA . VAL A 1 89 ? 1.059 -10.267 4.032 1.00 94.50 89 VAL A CA 1
ATOM 675 C C . VAL A 1 89 ? 0.312 -11.454 4.659 1.00 94.50 89 VAL A C 1
ATOM 677 O O . VAL A 1 89 ? -0.774 -11.299 5.214 1.00 94.50 89 VAL A O 1
ATOM 680 N N . ARG A 1 90 ? 0.889 -12.667 4.643 1.00 95.25 90 ARG A N 1
ATOM 681 C CA . ARG A 1 90 ? 0.311 -13.839 5.334 1.00 95.25 90 ARG A CA 1
ATOM 682 C C . ARG A 1 90 ? 0.485 -13.780 6.849 1.00 95.25 90 ARG A C 1
ATOM 684 O O . ARG A 1 90 ? -0.412 -14.208 7.580 1.00 95.2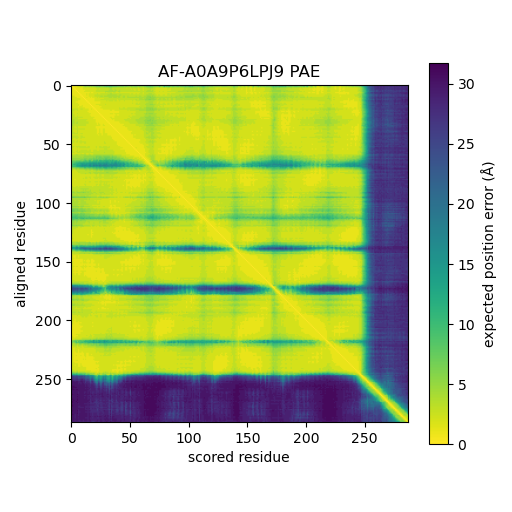5 90 ARG A O 1
ATOM 691 N N . ARG A 1 91 ? 1.632 -13.293 7.334 1.00 94.44 91 ARG A N 1
ATOM 692 C CA . ARG A 1 91 ? 1.846 -13.034 8.769 1.00 94.44 91 ARG A CA 1
ATOM 693 C C . ARG A 1 91 ? 0.943 -11.909 9.246 1.00 94.44 91 ARG A C 1
ATOM 695 O O . ARG A 1 91 ? 0.348 -12.015 10.315 1.00 94.44 91 ARG A O 1
ATOM 702 N N . GLU A 1 92 ? 0.819 -10.885 8.421 1.00 91.75 92 GLU A N 1
ATOM 703 C CA . GLU A 1 92 ? -0.021 -9.731 8.644 1.00 91.75 92 GLU A CA 1
ATOM 704 C C . GLU A 1 92 ? -1.495 -10.127 8.750 1.00 91.75 92 GLU A C 1
ATOM 706 O O . GLU A 1 92 ? -2.093 -9.894 9.794 1.00 91.75 92 GLU A O 1
ATOM 711 N N . GLU A 1 93 ? -2.059 -10.864 7.788 1.00 92.31 93 GLU A N 1
ATOM 712 C CA . GLU A 1 93 ? -3.449 -11.345 7.870 1.00 92.31 93 GLU A CA 1
ATOM 713 C C . GLU A 1 93 ? -3.733 -12.083 9.195 1.00 92.31 93 GLU A C 1
ATOM 715 O O . GLU A 1 93 ? -4.774 -11.892 9.832 1.00 92.31 93 GLU A O 1
ATOM 720 N N . LYS A 1 94 ? -2.779 -12.900 9.661 1.00 94.00 94 LYS A N 1
ATOM 721 C CA . LYS A 1 94 ? -2.881 -13.575 10.960 1.00 94.00 94 LYS A CA 1
ATOM 722 C C . LYS A 1 94 ? -2.853 -12.582 12.126 1.00 94.00 94 LYS A C 1
ATOM 724 O O . LYS A 1 94 ? -3.687 -12.693 13.027 1.00 94.00 94 LYS A O 1
ATOM 729 N N . PHE A 1 95 ? -1.914 -11.637 12.119 1.00 93.00 95 PHE A N 1
ATOM 730 C CA . PHE A 1 95 ? -1.813 -10.580 13.126 1.00 93.00 95 PHE A CA 1
ATOM 731 C C . PHE A 1 95 ? -3.105 -9.754 13.211 1.00 93.00 95 PHE A C 1
ATOM 733 O O . PHE A 1 95 ? -3.613 -9.548 14.313 1.00 93.00 95 PHE A O 1
ATOM 740 N N . PHE A 1 96 ? -3.690 -9.375 12.073 1.00 89.00 96 PHE A N 1
ATOM 741 C CA . PHE A 1 96 ? -4.972 -8.671 11.987 1.00 89.00 96 PHE A CA 1
ATOM 742 C C . PHE A 1 96 ? -6.080 -9.415 12.726 1.00 89.00 96 PHE A C 1
ATOM 744 O O . PHE A 1 96 ? -6.715 -8.865 13.627 1.00 89.00 96 PHE A O 1
ATOM 751 N N . VAL A 1 97 ? -6.302 -10.679 12.359 1.00 92.94 97 VAL A N 1
ATOM 752 C CA . VAL A 1 97 ? -7.400 -11.492 12.898 1.00 92.94 97 VAL A CA 1
ATOM 753 C C . VAL A 1 97 ? -7.206 -11.772 14.389 1.00 92.94 97 VAL A C 1
ATOM 755 O O . VAL A 1 97 ? -8.161 -11.698 15.166 1.00 92.94 97 VAL A O 1
ATOM 758 N N . ASP A 1 98 ? -5.979 -12.074 14.815 1.00 96.25 98 ASP A N 1
ATOM 759 C CA . ASP A 1 98 ? -5.686 -12.364 16.218 1.00 96.25 98 ASP A CA 1
ATOM 760 C C . ASP A 1 98 ? -5.793 -11.104 17.091 1.00 96.25 98 ASP A C 1
ATOM 762 O O . ASP A 1 98 ? -6.370 -11.157 18.181 1.00 96.25 98 ASP A O 1
ATOM 766 N N . THR A 1 99 ? -5.311 -9.955 16.612 1.00 95.38 99 THR A N 1
ATOM 767 C CA . THR A 1 99 ? -5.467 -8.666 17.299 1.00 95.38 99 THR A CA 1
ATOM 768 C C . THR A 1 99 ? -6.932 -8.259 17.369 1.00 95.38 99 THR A C 1
ATOM 770 O O . THR A 1 99 ? -7.436 -8.030 18.466 1.00 95.38 99 THR A O 1
ATOM 773 N N . ALA A 1 100 ? -7.668 -8.278 16.259 1.00 94.81 100 ALA A N 1
ATOM 774 C CA . ALA A 1 100 ? -9.092 -7.956 16.262 1.00 94.81 100 ALA A CA 1
ATOM 775 C C . ALA A 1 100 ? -9.882 -8.817 17.263 1.00 94.81 100 ALA A C 1
ATOM 777 O O . ALA A 1 100 ? -10.663 -8.287 18.056 1.00 94.81 100 ALA A O 1
ATOM 778 N N . ARG A 1 101 ? -9.599 -10.127 17.329 1.00 96.31 101 ARG A N 1
ATOM 779 C CA . ARG A 1 101 ? -10.205 -11.030 18.319 1.00 96.31 101 ARG A CA 1
ATOM 780 C C . ARG A 1 101 ? -9.893 -10.616 19.760 1.00 96.31 101 ARG A C 1
ATOM 782 O O . ARG A 1 101 ? -10.805 -10.594 20.582 1.00 96.31 101 ARG A O 1
ATOM 789 N N . ARG A 1 102 ? -8.636 -10.269 20.076 1.00 96.38 102 ARG A N 1
ATOM 790 C CA . ARG A 1 102 ? -8.222 -9.829 21.427 1.00 96.38 102 ARG A CA 1
ATOM 791 C C . ARG A 1 102 ? -8.956 -8.566 21.882 1.00 96.38 102 ARG A C 1
ATOM 793 O O . ARG A 1 102 ? -9.299 -8.460 23.055 1.00 96.38 102 ARG A O 1
ATOM 800 N N . PHE A 1 103 ? -9.220 -7.639 20.964 1.00 95.81 103 PHE A N 1
ATOM 801 C CA . PHE A 1 103 ? -9.913 -6.382 21.261 1.00 95.81 103 PHE A CA 1
ATOM 802 C C . PHE A 1 103 ? -11.435 -6.456 21.035 1.00 95.81 103 PHE A C 1
ATOM 804 O O . PHE A 1 103 ? -12.140 -5.476 21.283 1.00 95.81 103 PHE A O 1
ATOM 811 N N . GLY A 1 104 ? -11.977 -7.607 20.622 1.00 96.06 104 GLY A N 1
ATOM 812 C CA . GLY A 1 104 ? -13.409 -7.787 20.362 1.00 96.06 104 GLY A CA 1
ATOM 813 C C . GLY A 1 104 ? -13.916 -6.935 19.195 1.00 96.06 104 GLY A C 1
ATOM 814 O O . GLY A 1 104 ? -14.952 -6.284 19.316 1.00 96.06 104 GLY A O 1
ATOM 815 N N . ILE A 1 105 ? -13.149 -6.884 18.106 1.00 96.94 105 ILE A N 1
ATOM 816 C CA . ILE A 1 105 ? -13.474 -6.185 16.859 1.00 96.94 105 ILE A CA 1
ATOM 817 C C . ILE A 1 105 ? -13.898 -7.228 15.819 1.00 96.94 105 ILE A C 1
ATOM 819 O O . ILE A 1 105 ? -13.183 -8.199 15.579 1.00 96.94 105 ILE A O 1
ATOM 823 N N . GLU A 1 106 ? -15.060 -7.026 15.201 1.00 95.25 106 GLU A N 1
ATOM 824 C CA . GLU A 1 106 ? -15.560 -7.871 14.113 1.00 95.25 106 GLU A CA 1
ATOM 825 C C . GLU A 1 106 ? -14.908 -7.461 12.786 1.00 95.25 106 GLU A C 1
ATOM 827 O O . GLU A 1 106 ? -14.913 -6.283 12.438 1.00 95.25 106 GLU A O 1
ATOM 832 N N . VAL A 1 107 ? -14.324 -8.421 12.063 1.00 93.62 107 VAL A N 1
ATOM 833 C CA . VAL A 1 107 ? -13.524 -8.178 10.842 1.00 93.62 107 VAL A CA 1
ATOM 834 C C . VAL A 1 107 ? -14.046 -8.946 9.631 1.00 93.62 107 VAL A C 1
ATOM 836 O O . VAL A 1 107 ? -13.295 -9.275 8.712 1.00 93.62 107 VAL A O 1
ATOM 839 N N . ASP A 1 108 ? -15.345 -9.229 9.628 1.00 94.31 108 ASP A N 1
ATOM 840 C CA . ASP A 1 108 ? -16.045 -9.837 8.506 1.00 94.31 108 ASP A CA 1
ATOM 841 C C . ASP A 1 108 ? -17.035 -8.839 7.899 1.00 94.31 108 ASP A C 1
ATOM 843 O O . ASP A 1 108 ? -17.760 -8.133 8.601 1.00 94.31 108 ASP A O 1
ATOM 847 N N . LEU A 1 109 ? -17.052 -8.771 6.568 1.00 94.62 109 LEU A N 1
ATOM 848 C CA . LEU A 1 109 ? -18.131 -8.115 5.835 1.00 94.62 109 LEU A CA 1
ATOM 849 C C . LEU A 1 109 ? -19.276 -9.112 5.622 1.00 94.62 109 LEU A C 1
ATOM 851 O O . LEU A 1 109 ? -19.027 -10.320 5.572 1.00 94.62 109 LEU A O 1
ATOM 855 N N . PRO A 1 110 ? -20.515 -8.629 5.426 1.00 93.69 110 PRO A N 1
ATOM 856 C CA . PRO A 1 110 ? -21.618 -9.483 5.012 1.00 93.69 110 PRO A CA 1
ATOM 857 C C . PRO A 1 110 ? -21.249 -10.278 3.753 1.00 93.69 110 PRO A C 1
ATOM 859 O O . PRO A 1 110 ? -20.851 -9.709 2.735 1.00 93.69 110 PRO A O 1
ATOM 862 N N . ALA A 1 111 ? -21.385 -11.598 3.832 1.00 94.25 111 ALA A N 1
ATOM 863 C CA . ALA A 1 111 ? -21.091 -12.518 2.742 1.00 94.25 111 ALA A CA 1
ATOM 864 C C . ALA A 1 111 ? -22.327 -13.352 2.391 1.00 94.25 111 ALA A C 1
ATOM 866 O O . ALA A 1 111 ? -23.198 -13.593 3.232 1.00 94.25 111 ALA A O 1
ATOM 867 N N . GLY A 1 112 ? -22.404 -13.781 1.132 1.00 90.81 112 GLY A N 1
ATOM 868 C CA . GLY A 1 112 ? -23.420 -14.719 0.672 1.00 90.81 112 GLY A CA 1
ATOM 869 C C . GLY A 1 112 ? -23.235 -16.126 1.260 1.00 90.81 112 GLY A C 1
ATOM 870 O O . GLY A 1 112 ? -22.249 -16.399 1.949 1.00 90.81 112 GLY A O 1
ATOM 871 N N . PRO A 1 113 ? -24.159 -17.061 0.969 1.00 91.00 113 PRO A N 1
ATOM 872 C CA . PRO A 1 113 ? -24.056 -18.457 1.414 1.00 91.00 113 PRO A CA 1
ATOM 873 C C . PRO A 1 113 ? 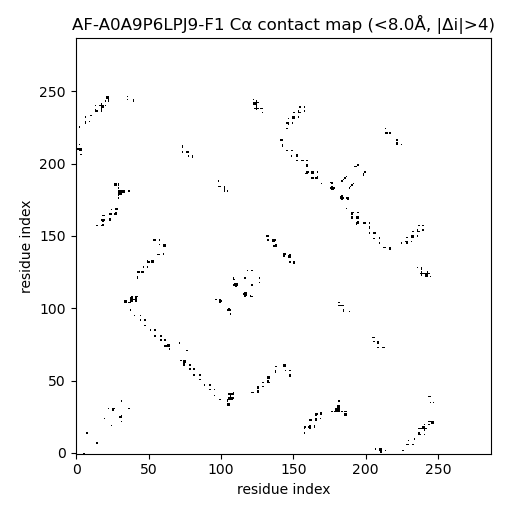-22.792 -19.188 0.930 1.00 91.00 113 PRO A C 1
ATOM 875 O O . PRO A 1 113 ? -22.405 -20.199 1.506 1.00 91.00 113 PRO A O 1
ATOM 878 N N . ASP A 1 114 ? -22.165 -18.688 -0.133 1.00 92.25 114 ASP A N 1
ATOM 879 C CA . ASP A 1 114 ? -20.910 -19.166 -0.716 1.00 92.25 114 ASP A CA 1
ATOM 880 C C . ASP A 1 114 ? -19.655 -18.572 -0.046 1.00 92.25 114 ASP A C 1
ATOM 882 O O . ASP A 1 114 ? -18.535 -18.896 -0.438 1.00 92.25 114 ASP A O 1
ATOM 886 N N . GLY A 1 115 ? -19.826 -17.709 0.960 1.00 90.75 115 GLY A N 1
ATOM 887 C CA . GLY A 1 115 ? -18.730 -17.022 1.642 1.00 90.75 115 GLY A CA 1
ATOM 888 C C . GLY A 1 115 ? -18.138 -15.859 0.844 1.00 90.75 115 GLY A C 1
ATOM 889 O O . GLY A 1 115 ? -17.085 -15.342 1.218 1.00 90.75 115 GLY A O 1
ATOM 890 N N . VAL A 1 116 ? -18.791 -15.425 -0.240 1.00 92.81 116 VAL A N 1
ATOM 891 C CA . VAL A 1 116 ? -18.314 -14.323 -1.080 1.00 92.81 116 VAL A CA 1
ATOM 892 C C . VAL A 1 116 ? -18.972 -13.009 -0.664 1.00 92.81 116 VAL A C 1
ATOM 894 O O . VAL A 1 116 ? -20.193 -12.899 -0.547 1.00 92.81 116 VAL A O 1
ATOM 897 N N . VAL A 1 117 ? -18.149 -11.981 -0.459 1.00 96.25 117 VAL A N 1
ATOM 898 C CA . VAL A 1 117 ? -18.605 -10.616 -0.166 1.00 96.25 117 VAL A CA 1
ATOM 899 C C . VAL A 1 117 ? -19.004 -9.919 -1.462 1.00 96.25 117 VAL A C 1
ATOM 901 O O . VAL A 1 117 ? -18.229 -9.885 -2.425 1.00 96.25 117 VAL A O 1
ATOM 904 N N . ARG A 1 118 ? -20.200 -9.327 -1.481 1.00 95.38 118 ARG A N 1
ATOM 905 C CA . ARG A 1 118 ? -20.701 -8.594 -2.647 1.00 95.38 118 ARG A CA 1
ATOM 906 C C . ARG A 1 118 ? -19.918 -7.301 -2.853 1.00 95.38 118 ARG A C 1
ATOM 908 O O . ARG A 1 118 ? -19.434 -6.690 -1.903 1.00 95.38 118 ARG A O 1
ATOM 915 N N . GLN A 1 119 ? -19.801 -6.865 -4.102 1.00 95.19 119 GLN A N 1
ATOM 916 C CA . GLN A 1 119 ? -18.993 -5.696 -4.454 1.00 95.19 119 GLN A CA 1
ATOM 917 C C . GLN A 1 119 ? -19.526 -4.413 -3.796 1.00 95.19 119 GLN A C 1
ATOM 919 O O . GLN A 1 119 ? -18.749 -3.608 -3.298 1.00 95.19 119 GLN A O 1
ATOM 924 N N . GLU A 1 120 ? -20.843 -4.243 -3.709 1.00 94.44 120 GLU A N 1
ATOM 925 C CA . GLU A 1 120 ? -21.488 -3.090 -3.072 1.00 94.44 120 GLU A CA 1
ATOM 926 C C . GLU A 1 120 ? -21.236 -2.967 -1.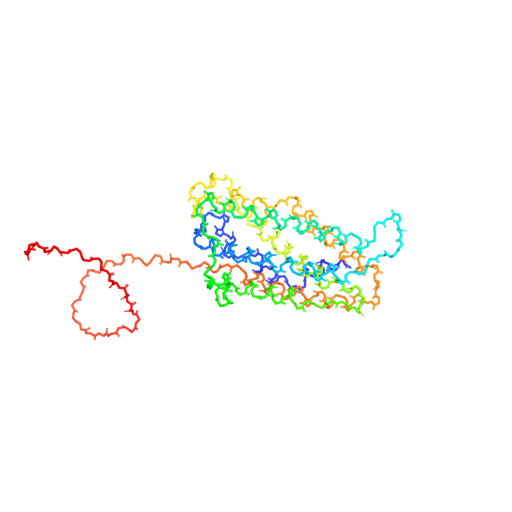559 1.00 94.44 120 GLU A C 1
ATOM 928 O O . GLU A 1 120 ? -21.355 -1.871 -1.011 1.00 94.44 120 GLU A O 1
ATOM 933 N N . ASP A 1 121 ? -20.870 -4.065 -0.889 1.00 95.31 121 ASP A N 1
ATOM 934 C CA . ASP A 1 121 ? -20.590 -4.079 0.551 1.00 95.31 121 ASP A CA 1
ATOM 935 C C . ASP A 1 121 ? -19.127 -3.679 0.857 1.00 95.31 121 ASP A C 1
ATOM 937 O O . ASP A 1 121 ? -18.794 -3.304 1.989 1.00 95.31 121 ASP A O 1
ATOM 941 N N . LYS A 1 122 ? -18.257 -3.704 -0.163 1.00 97.31 122 LYS A N 1
ATOM 942 C CA . LYS A 1 122 ? -16.837 -3.336 -0.085 1.00 97.31 122 LYS A CA 1
ATOM 943 C C . LYS A 1 122 ? -16.631 -1.824 -0.157 1.00 97.31 122 LYS A C 1
ATOM 945 O O . LYS A 1 122 ? -17.400 -1.085 -0.774 1.00 97.31 122 LYS A O 1
ATOM 950 N N . LEU A 1 123 ? -15.539 -1.356 0.440 1.00 97.62 123 LEU A N 1
ATOM 951 C CA . LEU A 1 123 ? -15.048 0.004 0.241 1.00 97.62 123 LEU A CA 1
ATOM 952 C C . LEU A 1 123 ? -14.686 0.215 -1.229 1.00 97.62 123 LEU A C 1
ATOM 954 O O . LEU A 1 123 ? -14.263 -0.705 -1.930 1.00 97.62 123 LEU A O 1
ATOM 958 N N . GLU A 1 124 ? -14.873 1.440 -1.710 1.00 97.88 124 GLU A N 1
ATOM 959 C CA . GLU A 1 124 ? -14.534 1.782 -3.088 1.00 97.88 124 GLU A CA 1
ATOM 960 C C . GLU A 1 124 ? -13.048 1.556 -3.376 1.00 97.88 124 GLU A C 1
ATOM 962 O O . GLU A 1 124 ? -12.735 0.966 -4.410 1.00 97.88 124 GLU A O 1
ATOM 967 N N . GLY A 1 125 ? -12.159 1.930 -2.449 1.00 98.00 125 GLY A N 1
ATOM 968 C CA . GLY A 1 125 ? -10.728 1.660 -2.573 1.00 98.00 125 GLY A CA 1
ATOM 969 C C . GLY A 1 125 ? -10.422 0.178 -2.795 1.00 98.00 125 GLY A C 1
ATOM 970 O O . GLY A 1 125 ? -9.698 -0.162 -3.726 1.00 98.00 125 GLY A O 1
ATOM 971 N N . LEU A 1 126 ? -11.052 -0.728 -2.032 1.00 98.44 126 LEU A N 1
ATOM 972 C CA . LEU A 1 126 ? -10.864 -2.174 -2.211 1.00 98.44 126 LEU A CA 1
ATOM 973 C C . LEU A 1 126 ? -11.264 -2.631 -3.618 1.00 98.44 126 LEU A C 1
ATOM 975 O O . LEU A 1 126 ? -10.523 -3.369 -4.260 1.00 98.44 126 LEU A O 1
ATOM 979 N N . ARG A 1 127 ? -12.410 -2.172 -4.130 1.00 98.50 127 ARG A N 1
ATOM 980 C CA . ARG A 1 127 ? -12.849 -2.522 -5.491 1.00 98.50 127 ARG A CA 1
ATOM 981 C C . ARG A 1 127 ? -11.865 -2.037 -6.554 1.00 98.50 127 ARG A C 1
ATOM 983 O O . ARG A 1 127 ? -11.620 -2.740 -7.533 1.00 98.50 127 ARG A O 1
ATOM 990 N N . ARG A 1 128 ? -11.301 -0.841 -6.361 1.00 98.44 128 ARG A N 1
ATOM 991 C CA . ARG A 1 128 ? -10.277 -0.274 -7.248 1.00 98.44 128 ARG A CA 1
ATOM 992 C C . ARG A 1 128 ? -9.007 -1.116 -7.216 1.00 98.44 128 ARG A C 1
ATOM 994 O O . ARG A 1 128 ? -8.528 -1.491 -8.280 1.00 98.44 128 ARG A O 1
ATOM 1001 N N . PHE A 1 129 ? -8.525 -1.498 -6.036 1.00 98.56 129 PHE A N 1
ATOM 1002 C CA . PHE A 1 129 ? -7.360 -2.375 -5.908 1.00 98.56 129 PHE A CA 1
ATOM 1003 C C . PHE A 1 129 ? -7.579 -3.765 -6.503 1.00 98.56 129 PHE A C 1
ATOM 1005 O O . PHE A 1 129 ? -6.701 -4.265 -7.203 1.00 98.56 129 PHE A O 1
ATOM 1012 N N . GLU A 1 130 ? -8.752 -4.372 -6.301 1.00 98.31 130 GLU A N 1
ATOM 1013 C CA . GLU A 1 130 ? -9.112 -5.628 -6.971 1.00 98.31 130 GLU A CA 1
ATOM 1014 C C . GLU A 1 130 ? -9.002 -5.487 -8.496 1.00 98.31 130 GLU A C 1
ATOM 1016 O O . GLU A 1 130 ? -8.432 -6.358 -9.154 1.00 98.31 130 GLU A O 1
ATOM 1021 N N . GLY A 1 131 ? -9.490 -4.372 -9.051 1.00 98.12 131 GLY A N 1
ATOM 1022 C CA . GLY A 1 131 ? -9.356 -4.044 -10.469 1.00 98.12 131 GLY A CA 1
ATOM 1023 C C . GLY A 1 131 ? -7.908 -3.826 -10.912 1.00 98.12 131 GLY A C 1
ATOM 1024 O O . GLY A 1 131 ? -7.507 -4.368 -11.938 1.00 98.12 131 GLY A O 1
ATOM 1025 N N . LEU A 1 132 ? -7.109 -3.089 -10.136 1.00 98.06 132 LEU A N 1
ATOM 1026 C CA . LEU A 1 132 ? -5.704 -2.806 -10.443 1.00 98.06 132 LEU A CA 1
ATOM 1027 C C . LEU A 1 132 ? -4.864 -4.084 -10.462 1.00 98.06 132 LEU A C 1
ATOM 1029 O O . LEU A 1 132 ? -4.232 -4.379 -11.476 1.00 98.06 132 LEU A O 1
ATOM 1033 N N . PHE A 1 133 ? -4.921 -4.898 -9.405 1.00 97.81 133 PHE A N 1
ATOM 1034 C CA . PHE A 1 133 ? -4.180 -6.162 -9.337 1.00 97.81 133 PHE A CA 1
ATOM 1035 C C . PHE A 1 133 ? -4.660 -7.195 -10.364 1.00 97.81 133 PHE A C 1
ATOM 1037 O O . PHE A 1 133 ? -3.874 -8.025 -10.825 1.00 97.81 133 PHE A O 1
ATOM 1044 N N . ALA A 1 134 ? -5.935 -7.151 -10.759 1.00 96.19 134 ALA A N 1
ATOM 1045 C CA . ALA A 1 134 ? -6.462 -7.982 -11.838 1.00 96.19 134 ALA A CA 1
ATOM 1046 C C . ALA A 1 134 ? -6.223 -7.399 -13.245 1.00 96.19 134 ALA A C 1
ATOM 1048 O O . ALA A 1 134 ? -6.460 -8.095 -14.236 1.00 96.19 134 ALA A O 1
ATOM 1049 N N . GLY A 1 135 ? -5.783 -6.150 -13.361 1.00 92.94 135 GLY A N 1
ATOM 1050 C CA . GLY A 1 135 ? -5.824 -5.399 -14.614 1.00 92.94 135 GLY A CA 1
ATOM 1051 C C . GLY A 1 135 ? -4.477 -4.916 -15.130 1.00 92.94 135 GLY A C 1
ATOM 1052 O O . GLY A 1 135 ? -4.397 -4.602 -16.314 1.00 92.94 135 GLY A O 1
ATOM 1053 N N . PHE A 1 136 ? -3.433 -4.862 -14.295 1.00 91.19 136 PHE A N 1
ATOM 1054 C CA . PHE A 1 136 ? -2.128 -4.387 -14.756 1.00 91.19 136 PHE A CA 1
ATOM 1055 C C . PHE A 1 136 ? -1.567 -5.288 -15.862 1.00 91.19 136 PHE A C 1
ATOM 1057 O O . PHE A 1 136 ? -1.742 -6.517 -15.853 1.00 91.19 136 PHE A O 1
ATOM 1064 N N . GLU A 1 137 ? -0.927 -4.640 -16.830 1.00 84.69 137 GLU A N 1
ATOM 1065 C CA . GLU A 1 137 ? -0.350 -5.290 -17.996 1.00 84.69 137 GLU A CA 1
ATOM 1066 C C . GLU A 1 137 ? 0.872 -6.109 -17.585 1.00 84.69 137 GLU A C 1
ATOM 1068 O O . GLU A 1 137 ? 1.685 -5.692 -16.764 1.00 84.69 137 GLU A O 1
ATOM 1073 N N . THR A 1 138 ? 0.977 -7.304 -18.154 1.00 78.31 138 THR A N 1
ATOM 1074 C CA . THR A 1 138 ? 2.116 -8.198 -17.966 1.00 78.31 138 THR A CA 1
ATOM 1075 C C . THR A 1 138 ? 2.599 -8.664 -19.329 1.00 78.31 138 THR A C 1
ATOM 1077 O O . THR A 1 138 ? 1.818 -9.253 -20.079 1.00 78.31 138 THR A O 1
ATOM 1080 N N . GLY A 1 139 ? 3.885 -8.473 -19.613 1.00 68.19 139 GLY A N 1
ATOM 1081 C CA . GLY A 1 139 ? 4.554 -9.062 -20.771 1.00 68.19 139 GLY A CA 1
ATOM 1082 C C . GLY A 1 139 ? 4.843 -8.111 -21.938 1.00 68.19 139 GLY A C 1
ATOM 1083 O O . GLY A 1 139 ? 4.086 -7.195 -22.235 1.00 68.19 139 GLY A O 1
ATOM 1084 N N . GLY A 1 140 ? 5.932 -8.391 -22.659 1.00 67.88 140 GLY A N 1
ATOM 1085 C CA . GLY A 1 140 ? 6.121 -7.981 -24.062 1.00 67.88 140 GLY A CA 1
ATOM 1086 C C . GLY A 1 140 ? 6.758 -6.611 -24.322 1.00 67.88 140 GLY A C 1
ATOM 1087 O O . GLY A 1 140 ? 7.104 -6.342 -25.472 1.00 67.88 140 GLY A O 1
ATOM 1088 N N . GLY A 1 141 ? 6.967 -5.791 -23.290 1.00 76.62 141 GLY A N 1
ATOM 1089 C CA . GLY A 1 141 ? 7.664 -4.500 -23.364 1.00 76.62 141 GLY A CA 1
ATOM 1090 C C . GLY A 1 141 ? 8.970 -4.461 -22.562 1.00 76.62 141 GLY A C 1
ATOM 1091 O O . GLY A 1 141 ? 9.284 -5.383 -21.807 1.00 76.62 141 GLY A O 1
ATOM 1092 N N . GLU A 1 142 ? 9.730 -3.375 -22.716 1.00 85.44 142 GLU A N 1
ATOM 1093 C CA . GLU A 1 142 ? 10.886 -3.074 -21.861 1.00 85.44 142 GLU A CA 1
ATOM 1094 C C . GLU A 1 142 ? 10.422 -2.955 -20.401 1.00 85.44 142 GLU A C 1
ATOM 1096 O O . GLU A 1 142 ? 9.412 -2.299 -20.126 1.00 85.44 142 GLU A O 1
ATOM 1101 N N . LEU A 1 143 ? 11.126 -3.611 -19.473 1.00 91.25 143 LEU A N 1
ATOM 1102 C CA . LEU A 1 143 ? 10.706 -3.753 -18.071 1.00 91.25 143 LEU A CA 1
ATOM 1103 C C . LEU A 1 143 ? 9.225 -4.164 -17.936 1.00 91.25 143 LEU A C 1
ATOM 1105 O O . LEU A 1 143 ? 8.414 -3.447 -17.356 1.00 91.25 143 LEU A O 1
ATOM 1109 N N . GLU A 1 144 ? 8.855 -5.332 -18.467 1.00 91.25 144 GLU A N 1
ATOM 1110 C CA . GLU A 1 144 ? 7.471 -5.855 -18.444 1.00 91.25 144 GLU A CA 1
ATOM 1111 C C . GLU A 1 144 ? 6.871 -6.073 -17.038 1.00 91.25 144 GLU A C 1
ATOM 1113 O O . GLU A 1 144 ? 5.696 -6.408 -16.907 1.00 91.25 144 GLU A O 1
ATOM 1118 N N . TRP A 1 145 ? 7.685 -5.917 -15.993 1.00 94.44 145 TRP A N 1
ATOM 1119 C CA . TRP A 1 145 ? 7.315 -6.002 -14.583 1.00 94.44 145 TRP A CA 1
ATOM 1120 C C . TRP A 1 145 ? 7.027 -4.635 -13.940 1.00 94.44 145 TRP A C 1
ATOM 1122 O O . TRP A 1 145 ? 6.573 -4.592 -12.794 1.00 94.44 145 TRP A O 1
ATOM 1132 N N . LEU A 1 146 ? 7.308 -3.527 -14.638 1.00 96.00 146 LEU A N 1
ATOM 1133 C CA . LEU A 1 146 ? 7.350 -2.183 -14.059 1.00 96.00 146 LEU A CA 1
ATOM 1134 C C . LEU A 1 146 ? 6.013 -1.772 -13.440 1.00 96.00 146 LEU A C 1
ATOM 1136 O O . LEU A 1 146 ? 5.986 -1.343 -12.295 1.00 96.00 146 LEU A O 1
ATOM 1140 N N . GLU A 1 147 ? 4.903 -1.923 -14.156 1.00 96.81 147 GLU A N 1
ATOM 1141 C CA . GLU A 1 147 ? 3.576 -1.526 -13.683 1.00 96.81 147 GLU A CA 1
ATOM 1142 C C . GLU A 1 147 ? 3.164 -2.287 -12.424 1.00 96.81 147 GLU A C 1
ATOM 1144 O O . GLU A 1 147 ? 2.630 -1.691 -11.492 1.00 96.81 147 GLU A O 1
ATOM 1149 N N . GLY A 1 148 ? 3.445 -3.592 -12.378 1.00 97.19 148 GLY A N 1
ATOM 1150 C CA . GLY A 1 148 ? 3.181 -4.415 -11.201 1.00 97.19 148 GLY A CA 1
ATOM 1151 C C . GLY A 1 148 ? 4.039 -3.996 -10.007 1.00 97.19 148 GLY A C 1
ATOM 1152 O O . GLY A 1 148 ? 3.520 -3.854 -8.903 1.00 97.19 148 GLY A O 1
ATOM 1153 N N . ALA A 1 149 ? 5.332 -3.738 -10.224 1.00 97.81 149 ALA A N 1
ATOM 1154 C CA . ALA A 1 149 ? 6.225 -3.263 -9.169 1.00 97.81 149 ALA A CA 1
ATOM 1155 C C . ALA A 1 149 ? 5.843 -1.858 -8.676 1.00 97.81 149 ALA A C 1
ATOM 1157 O O . ALA A 1 149 ? 5.838 -1.619 -7.474 1.00 97.81 149 ALA A O 1
ATOM 1158 N N . VAL A 1 150 ? 5.460 -0.946 -9.573 1.00 98.38 150 VAL A N 1
ATOM 1159 C CA . VAL A 1 150 ? 4.992 0.402 -9.216 1.00 98.38 150 VAL A CA 1
ATOM 1160 C C . VAL A 1 150 ? 3.668 0.345 -8.459 1.00 98.38 150 VAL A C 1
ATOM 1162 O O . VAL A 1 150 ? 3.508 1.091 -7.502 1.00 98.38 150 VAL A O 1
ATOM 1165 N N . LEU A 1 151 ? 2.739 -0.541 -8.834 1.00 98.62 151 LEU A N 1
ATOM 1166 C CA . LEU A 1 151 ? 1.489 -0.757 -8.095 1.00 98.62 151 LEU A CA 1
ATOM 1167 C C . LEU A 1 151 ? 1.769 -1.177 -6.645 1.00 98.62 151 LEU A C 1
ATOM 1169 O O . LEU A 1 151 ? 1.196 -0.606 -5.715 1.00 98.62 151 LEU A O 1
ATOM 1173 N N . LEU A 1 152 ? 2.677 -2.137 -6.457 1.00 98.56 152 LEU A N 1
ATOM 1174 C CA . LEU A 1 152 ? 3.101 -2.595 -5.135 1.00 98.56 152 LEU A CA 1
ATOM 1175 C C . LEU A 1 152 ? 3.785 -1.459 -4.369 1.00 98.56 152 LEU A C 1
ATOM 1177 O O . LEU A 1 152 ? 3.302 -1.073 -3.312 1.00 98.56 152 LEU A O 1
ATOM 1181 N N . TYR A 1 153 ? 4.820 -0.841 -4.943 1.00 98.75 153 TYR A N 1
ATOM 1182 C CA . TYR A 1 153 ? 5.549 0.267 -4.320 1.00 98.75 153 TYR A CA 1
ATOM 1183 C C . TYR A 1 153 ? 4.624 1.405 -3.900 1.00 98.75 153 TYR A C 1
ATOM 1185 O O . TYR A 1 153 ? 4.706 1.877 -2.771 1.00 98.75 153 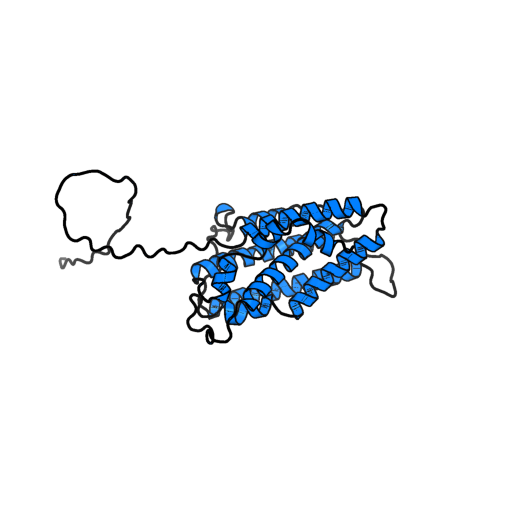TYR A O 1
ATOM 1193 N N . ALA A 1 154 ? 3.729 1.834 -4.790 1.00 98.56 154 ALA A N 1
ATOM 1194 C CA . ALA A 1 154 ? 2.823 2.938 -4.526 1.00 98.56 154 ALA A CA 1
ATOM 1195 C C . ALA A 1 154 ? 1.904 2.649 -3.342 1.00 98.56 154 ALA A C 1
ATOM 1197 O O . ALA A 1 154 ? 1.713 3.523 -2.498 1.00 98.56 154 ALA A O 1
ATOM 1198 N N . THR A 1 155 ? 1.389 1.423 -3.264 1.00 98.00 155 THR A N 1
ATOM 1199 C CA . THR A 1 155 ? 0.520 1.011 -2.164 1.00 98.00 155 THR A CA 1
ATOM 1200 C C . THR A 1 155 ? 1.295 0.964 -0.849 1.00 98.00 155 THR A C 1
ATOM 1202 O O . THR A 1 155 ? 0.930 1.640 0.108 1.00 98.00 155 THR A O 1
ATOM 1205 N N . GLU A 1 156 ? 2.424 0.250 -0.813 1.00 98.38 156 GLU A N 1
ATOM 1206 C CA . GLU A 1 156 ? 3.230 0.119 0.408 1.00 98.38 156 GLU A CA 1
ATOM 1207 C C . GLU A 1 156 ? 3.731 1.484 0.901 1.00 98.38 156 GLU A C 1
ATOM 1209 O O . GLU A 1 156 ? 3.733 1.771 2.099 1.00 98.38 156 GLU A O 1
ATOM 1214 N N . LYS A 1 157 ? 4.107 2.371 -0.029 1.00 98.69 157 LYS A N 1
ATOM 1215 C CA . LYS A 1 157 ? 4.569 3.723 0.282 1.00 98.69 157 LYS A CA 1
ATOM 1216 C C . LYS A 1 157 ? 3.453 4.607 0.836 1.00 98.69 157 LYS A C 1
ATOM 1218 O O . LYS A 1 157 ? 3.683 5.295 1.831 1.00 98.69 157 LYS A O 1
ATOM 1223 N N . CYS A 1 158 ? 2.255 4.573 0.246 1.00 98.62 158 CYS A N 1
ATOM 1224 C CA . CYS A 1 158 ? 1.102 5.295 0.789 1.00 98.62 158 CYS A CA 1
ATOM 1225 C C . CYS A 1 158 ? 0.751 4.792 2.193 1.00 98.62 158 CYS A C 1
ATOM 1227 O O . CYS A 1 158 ? 0.535 5.600 3.096 1.00 98.62 158 CYS A O 1
ATOM 1229 N N . TYR A 1 159 ? 0.757 3.474 2.394 1.00 98.00 159 TYR A N 1
ATOM 1230 C CA . TYR A 1 159 ? 0.454 2.858 3.680 1.00 98.00 159 TYR A CA 1
ATOM 1231 C C . TYR A 1 159 ? 1.481 3.243 4.755 1.00 98.00 159 TYR A C 1
ATOM 1233 O O . TYR A 1 159 ? 1.111 3.705 5.837 1.00 98.00 159 TYR A O 1
ATOM 1241 N N . LEU A 1 160 ? 2.776 3.142 4.438 1.00 98.44 160 LEU A N 1
ATOM 1242 C CA . LEU A 1 160 ? 3.869 3.543 5.325 1.00 98.44 160 LEU A CA 1
ATOM 1243 C C . LEU A 1 160 ? 3.758 5.012 5.739 1.00 98.44 160 LEU A C 1
ATOM 1245 O O . LEU A 1 160 ? 3.858 5.325 6.928 1.00 98.44 160 LEU A O 1
ATOM 1249 N N . ASP A 1 161 ? 3.561 5.919 4.783 1.00 98.50 161 ASP A N 1
ATOM 1250 C CA . ASP A 1 161 ? 3.516 7.354 5.068 1.00 98.50 161 ASP A CA 1
ATOM 1251 C C . ASP A 1 161 ? 2.241 7.732 5.836 1.00 98.50 161 ASP A C 1
ATOM 1253 O O . ASP A 1 161 ? 2.302 8.551 6.756 1.00 98.50 161 ASP A O 1
ATOM 1257 N N . ALA A 1 162 ? 1.110 7.078 5.546 1.00 98.44 162 ALA A N 1
ATOM 1258 C CA . ALA A 1 162 ? -0.134 7.241 6.292 1.00 98.44 162 ALA A CA 1
ATOM 1259 C C . ALA A 1 162 ? 0.028 6.881 7.775 1.00 98.44 162 ALA A C 1
ATOM 1261 O O . ALA A 1 162 ? -0.323 7.663 8.666 1.00 98.44 162 ALA A O 1
ATOM 1262 N N . TRP A 1 163 ? 0.597 5.708 8.059 1.00 97.88 163 TRP A N 1
ATOM 1263 C CA . TRP A 1 163 ? 0.773 5.236 9.431 1.00 97.88 163 TRP A CA 1
ATOM 1264 C C . TRP A 1 163 ? 1.929 5.913 10.158 1.00 97.88 163 TRP A C 1
ATOM 1266 O O . TRP A 1 163 ? 1.836 6.129 11.367 1.00 97.88 163 TRP A O 1
ATOM 1276 N N . THR A 1 164 ? 2.976 6.324 9.442 1.00 97.69 164 THR A N 1
ATOM 1277 C CA . THR A 1 164 ? 4.036 7.178 9.996 1.00 97.69 164 THR A CA 1
ATOM 1278 C C . THR A 1 164 ? 3.461 8.529 10.418 1.00 97.69 164 THR A C 1
ATOM 1280 O O . THR A 1 164 ? 3.649 8.936 11.563 1.00 97.69 164 THR A O 1
ATOM 1283 N N . GLY A 1 165 ? 2.658 9.173 9.566 1.00 96.81 165 GLY A N 1
ATOM 1284 C CA . GLY A 1 165 ? 1.984 10.425 9.912 1.00 96.81 165 GLY A CA 1
ATOM 1285 C C . GLY A 1 165 ? 0.990 10.279 11.071 1.00 96.81 165 GLY A C 1
ATOM 1286 O O . GLY A 1 165 ? 0.850 11.189 11.890 1.00 96.81 165 GLY A O 1
ATOM 1287 N N . ALA A 1 166 ? 0.308 9.133 11.192 1.00 95.94 166 ALA A N 1
ATOM 1288 C CA . ALA A 1 166 ? -0.531 8.832 12.355 1.00 95.94 166 ALA A CA 1
ATOM 1289 C C . ALA A 1 166 ? 0.304 8.636 13.633 1.00 95.94 166 ALA A C 1
ATOM 1291 O O . ALA A 1 166 ? -0.080 9.118 14.699 1.00 95.94 166 ALA A O 1
ATOM 1292 N N . ARG A 1 167 ? 1.465 7.975 13.536 1.00 94.50 167 ARG A N 1
ATOM 1293 C CA . ARG A 1 167 ? 2.399 7.795 14.655 1.00 94.50 167 ARG A CA 1
ATOM 1294 C C . ARG A 1 167 ? 2.948 9.124 15.168 1.00 94.50 167 ARG A C 1
ATOM 1296 O O . ARG A 1 167 ? 3.029 9.306 16.377 1.00 94.50 167 ARG A O 1
ATOM 1303 N N . GLU A 1 168 ? 3.286 10.052 14.281 1.00 94.12 168 GLU A N 1
ATOM 1304 C CA . GLU A 1 168 ? 3.778 11.391 14.646 1.00 94.12 168 GLU A CA 1
ATOM 1305 C C . GLU A 1 168 ? 2.735 12.234 15.397 1.00 94.12 168 GLU A C 1
ATOM 1307 O O . GLU A 1 168 ? 3.088 13.141 16.148 1.00 94.12 168 GLU A O 1
ATOM 1312 N N . GLN A 1 169 ? 1.446 11.926 15.228 1.00 91.50 169 GLN A N 1
ATOM 1313 C CA . GLN A 1 169 ? 0.348 12.580 15.944 1.00 91.50 169 GLN A CA 1
ATOM 1314 C C . GLN A 1 169 ? 0.104 12.000 17.348 1.00 91.50 169 GLN A C 1
ATOM 1316 O O . GLN A 1 169 ? -0.672 12.581 18.111 1.00 91.50 169 GLN A O 1
ATOM 1321 N N . LEU A 1 170 ? 0.735 10.874 17.706 1.00 87.38 170 LEU A N 1
ATOM 1322 C CA . LEU A 1 170 ? 0.599 10.282 19.035 1.00 87.38 170 LEU A CA 1
ATOM 1323 C C . LEU A 1 170 ? 1.234 11.204 20.080 1.00 87.38 170 LEU A C 1
ATOM 1325 O O . LEU A 1 170 ? 2.420 11.519 20.015 1.00 87.38 170 LEU A O 1
ATOM 1329 N N . LYS A 1 171 ? 0.453 11.615 21.080 1.00 76.38 171 LYS A N 1
ATOM 1330 C CA . LYS A 1 171 ? 0.974 12.389 22.210 1.00 76.38 171 LYS A CA 1
ATOM 1331 C C . LYS A 1 171 ? 1.425 11.450 23.322 1.00 76.38 171 LYS A C 1
ATOM 1333 O O . LYS A 1 171 ? 0.654 10.595 23.751 1.00 76.38 171 LYS A O 1
ATOM 1338 N N . GLU A 1 172 ? 2.630 11.670 23.845 1.00 65.06 172 GLU A N 1
ATOM 1339 C CA . GLU A 1 172 ? 3.204 10.889 24.956 1.00 65.06 172 GLU A CA 1
ATOM 1340 C C . GLU A 1 172 ? 2.318 10.889 26.219 1.00 65.06 172 GLU A C 1
ATOM 1342 O O . GLU A 1 172 ? 2.346 9.946 27.006 1.00 65.06 172 GLU A O 1
ATOM 1347 N N . GLU A 1 173 ? 1.492 11.923 26.400 1.00 60.94 173 GLU A N 1
ATOM 1348 C CA . GLU A 1 173 ? 0.650 12.117 27.586 1.00 60.94 173 GLU A CA 1
ATOM 1349 C C . GLU A 1 173 ? -0.718 11.402 27.528 1.00 60.94 173 GLU A C 1
ATOM 1351 O O . GLU A 1 173 ? -1.399 11.303 28.548 1.00 60.94 173 GLU A O 1
ATOM 1356 N N . GLU A 1 174 ? -1.151 10.874 26.374 1.00 62.72 174 GLU A N 1
ATOM 1357 C CA . GLU A 1 174 ? -2.522 10.352 26.175 1.00 62.72 174 GLU A CA 1
ATOM 1358 C C . GLU A 1 174 ? -2.751 8.895 26.653 1.00 62.72 174 GLU A C 1
ATOM 1360 O O . GLU A 1 174 ? -3.730 8.241 26.268 1.00 62.72 174 GLU A O 1
ATOM 1365 N N . GLY A 1 175 ? -1.895 8.411 27.559 1.00 63.19 175 GLY A N 1
ATOM 1366 C CA . GLY A 1 175 ? -2.075 7.161 28.304 1.00 63.19 175 GLY A CA 1
ATOM 1367 C C . GLY A 1 175 ? -1.824 5.876 27.505 1.00 63.19 175 GLY A C 1
ATOM 1368 O O . GLY A 1 175 ? -1.445 5.890 26.340 1.00 63.19 175 GLY A O 1
ATOM 1369 N N . ASP A 1 176 ? -2.043 4.723 28.144 1.00 71.06 176 ASP A N 1
ATOM 1370 C CA . ASP A 1 176 ? -1.722 3.389 27.606 1.00 71.06 176 ASP A CA 1
ATOM 1371 C C . ASP A 1 176 ? -2.752 2.829 26.599 1.00 71.06 176 ASP A C 1
ATOM 1373 O O . ASP A 1 176 ? -2.786 1.620 26.363 1.00 71.06 176 ASP A O 1
ATOM 1377 N N . GLY A 1 177 ? -3.619 3.675 26.029 1.00 78.06 177 GLY A N 1
ATOM 1378 C CA . GLY A 1 177 ? -4.644 3.280 25.052 1.00 78.06 177 GLY A CA 1
ATOM 1379 C C . GLY A 1 177 ? -5.883 2.581 25.624 1.00 78.06 177 GLY A C 1
ATOM 1380 O O . GLY A 1 177 ? -6.825 2.306 24.886 1.00 78.06 177 GLY A O 1
ATOM 1381 N N . LYS A 1 178 ? -5.953 2.288 26.932 1.00 77.75 178 LYS A N 1
ATOM 1382 C CA . LYS A 1 178 ? -7.101 1.553 27.511 1.00 77.75 178 LYS A CA 1
ATOM 1383 C C . LYS A 1 178 ? -8.442 2.286 27.409 1.00 77.75 178 LYS A C 1
ATOM 1385 O O . LYS A 1 178 ? -9.483 1.636 27.472 1.00 77.75 178 LYS A O 1
ATOM 1390 N N . GLY A 1 179 ? -8.416 3.614 27.309 1.00 85.69 179 GLY A N 1
ATOM 1391 C CA . GLY A 1 179 ? -9.607 4.459 27.187 1.00 85.69 179 GLY A CA 1
ATOM 1392 C C . GLY A 1 179 ? -10.101 4.653 25.753 1.00 85.69 179 GLY A C 1
ATOM 1393 O O . GLY A 1 179 ? -11.100 5.344 25.559 1.00 85.69 179 GLY A O 1
ATOM 1394 N N . ASP A 1 180 ? -9.416 4.078 24.765 1.00 93.69 180 ASP A N 1
ATOM 1395 C CA . ASP A 1 180 ? -9.703 4.341 23.358 1.00 93.69 180 ASP A CA 1
ATOM 1396 C C . ASP A 1 180 ? -11.028 3.717 22.933 1.00 93.69 180 ASP A C 1
ATOM 1398 O O . ASP A 1 180 ? -11.457 2.676 23.441 1.00 93.69 180 ASP A O 1
ATOM 1402 N N . ALA A 1 181 ? -11.654 4.318 21.926 1.00 94.12 181 ALA A N 1
ATOM 1403 C CA . ALA A 1 181 ? -12.910 3.837 21.363 1.00 94.12 181 ALA A CA 1
ATOM 1404 C C . ALA A 1 181 ? -12.800 2.429 20.737 1.00 94.12 181 ALA A C 1
ATOM 1406 O O . ALA A 1 181 ? -13.813 1.735 20.598 1.00 94.12 181 ALA A O 1
ATOM 1407 N N . ASP A 1 182 ? -11.587 1.981 20.401 1.00 93.88 182 ASP A N 1
ATOM 1408 C CA . ASP A 1 182 ? -11.278 0.624 19.946 1.00 93.88 182 ASP A CA 1
ATOM 1409 C C . ASP A 1 182 ? -10.659 -0.277 21.038 1.00 93.88 182 ASP A C 1
ATOM 1411 O O . ASP A 1 182 ? -10.415 -1.462 20.803 1.00 93.88 182 ASP A O 1
ATOM 1415 N N . GLY A 1 183 ? -10.461 0.248 22.252 1.00 92.69 183 GLY A N 1
ATOM 1416 C CA . GLY A 1 183 ? -9.791 -0.424 23.367 1.00 92.69 183 GLY A CA 1
ATOM 1417 C C . GLY A 1 183 ? -8.258 -0.382 23.324 1.00 92.69 183 GLY A C 1
ATOM 1418 O O . GLY A 1 183 ? -7.622 -1.068 24.126 1.00 92.69 183 GLY A O 1
ATOM 1419 N N . GLY A 1 184 ? -7.673 0.384 22.405 1.00 93.62 184 GLY A N 1
ATOM 1420 C CA . GLY A 1 184 ? -6.238 0.609 22.246 1.00 93.62 184 GLY A CA 1
ATOM 1421 C C . GLY A 1 184 ? -5.623 -0.160 21.082 1.00 93.62 184 GLY A C 1
ATOM 1422 O O . GLY A 1 184 ? -4.400 -0.198 20.970 1.00 93.62 184 GLY A O 1
ATOM 1423 N N . ALA A 1 185 ? -6.436 -0.802 20.239 1.00 94.81 185 ALA A N 1
ATOM 1424 C CA . ALA A 1 185 ? -5.958 -1.669 19.166 1.00 94.81 185 ALA A CA 1
ATOM 1425 C C . ALA A 1 185 ? -5.073 -0.899 18.173 1.00 94.81 185 ALA A C 1
ATOM 1427 O O . ALA A 1 185 ? -3.968 -1.345 17.854 1.00 94.81 185 ALA A O 1
ATOM 1428 N N . LEU A 1 186 ? -5.524 0.280 17.728 1.00 95.12 186 LEU A N 1
ATOM 1429 C CA . LEU A 1 186 ? -4.772 1.110 16.790 1.00 95.12 186 LEU A CA 1
ATOM 1430 C C . LEU A 1 186 ? -3.461 1.610 17.395 1.00 95.12 186 LEU A C 1
ATOM 1432 O O . LEU A 1 186 ? -2.392 1.326 16.858 1.00 95.12 186 LEU A O 1
ATOM 1436 N N . ARG A 1 187 ? -3.524 2.306 18.534 1.00 93.69 187 ARG A N 1
ATOM 1437 C CA . ARG A 1 187 ? -2.349 2.973 19.120 1.00 93.69 187 ARG A CA 1
ATOM 1438 C C . ARG A 1 187 ? -1.295 2.003 19.651 1.00 93.69 187 ARG A C 1
ATOM 1440 O O . ARG A 1 187 ? -0.113 2.331 19.620 1.00 93.69 187 ARG A O 1
ATOM 1447 N N . ARG A 1 188 ? -1.695 0.821 20.133 1.00 92.06 188 ARG A N 1
ATOM 1448 C CA . ARG A 1 188 ? -0.776 -0.117 20.803 1.00 92.06 188 ARG A CA 1
ATOM 1449 C C . ARG A 1 188 ? -0.210 -1.198 19.897 1.00 92.06 188 ARG A C 1
ATOM 1451 O O . ARG A 1 188 ? 0.885 -1.674 20.168 1.00 92.06 188 ARG A O 1
ATOM 1458 N N . GLU A 1 189 ? -0.958 -1.622 18.884 1.00 93.75 189 GLU A N 1
ATOM 1459 C CA . GLU A 1 189 ? -0.590 -2.796 18.086 1.00 93.75 189 GLU A CA 1
ATOM 1460 C C . GLU A 1 189 ? -0.376 -2.410 16.621 1.00 93.75 189 GLU A C 1
ATOM 1462 O O . GLU A 1 189 ? 0.686 -2.662 16.061 1.00 93.75 189 GLU A O 1
ATOM 1467 N N . PHE A 1 190 ? -1.366 -1.767 16.005 1.00 94.25 190 PHE A N 1
ATOM 1468 C CA . PHE A 1 190 ? -1.388 -1.553 14.561 1.00 94.25 190 PHE A CA 1
ATOM 1469 C C . PHE A 1 190 ? -0.476 -0.411 14.084 1.00 94.25 190 PHE A C 1
ATOM 1471 O O . PHE A 1 190 ? 0.378 -0.632 13.228 1.00 94.25 190 PHE A O 1
ATOM 1478 N N . ILE A 1 191 ? -0.595 0.789 14.668 1.00 94.94 191 ILE A N 1
ATOM 1479 C CA . ILE A 1 191 ? 0.228 1.950 14.285 1.00 94.94 191 ILE A CA 1
ATOM 1480 C C . ILE A 1 191 ? 1.731 1.645 14.431 1.00 94.94 191 ILE A C 1
ATOM 1482 O O . ILE A 1 191 ? 2.469 1.912 13.481 1.00 94.94 191 ILE A O 1
ATOM 1486 N N . PRO A 1 192 ? 2.222 1.056 15.545 1.00 92.88 192 PRO A N 1
ATOM 1487 C CA . PRO A 1 192 ? 3.637 0.705 15.669 1.00 92.88 192 PRO A CA 1
ATOM 1488 C C . PRO A 1 192 ? 4.116 -0.311 14.626 1.00 92.88 192 PRO A C 1
ATOM 1490 O O . PRO A 1 192 ? 5.249 -0.209 14.165 1.00 92.88 192 PRO A O 1
ATOM 1493 N N . ASN A 1 193 ? 3.266 -1.268 14.236 1.00 92.56 193 ASN A N 1
ATOM 1494 C CA . ASN A 1 193 ? 3.607 -2.285 13.242 1.00 92.56 193 ASN A CA 1
ATOM 1495 C C . ASN A 1 193 ? 3.825 -1.668 11.848 1.00 92.56 193 ASN A C 1
ATOM 1497 O O . ASN A 1 193 ? 4.856 -1.909 11.219 1.00 92.56 193 ASN A O 1
ATOM 1501 N N . TRP A 1 194 ? 2.895 -0.823 11.394 1.00 92.88 194 TRP A N 1
ATOM 1502 C CA . TRP A 1 194 ? 2.905 -0.246 10.038 1.00 92.88 194 TRP A CA 1
ATOM 1503 C C . TRP A 1 194 ? 3.741 1.025 9.882 1.00 92.88 194 TRP A C 1
ATOM 1505 O O . TRP A 1 194 ? 3.831 1.583 8.796 1.00 92.88 194 TRP A O 1
ATOM 1515 N N . SER A 1 195 ? 4.365 1.493 10.959 1.00 94.56 195 SER A N 1
ATOM 1516 C CA . SER A 1 195 ? 5.321 2.610 10.941 1.00 94.56 195 SER A CA 1
ATOM 1517 C C . SER A 1 195 ? 6.702 2.185 11.450 1.00 94.56 195 SER A C 1
ATOM 1519 O O . SER A 1 195 ? 7.482 3.010 11.937 1.00 94.56 195 SER A O 1
ATOM 1521 N N . SER A 1 196 ? 6.977 0.881 11.406 1.00 95.56 196 SER A N 1
ATOM 1522 C CA . SER A 1 196 ? 8.239 0.290 11.839 1.00 95.56 196 SER A CA 1
ATOM 1523 C C . SER A 1 196 ? 9.375 0.592 10.856 1.00 95.56 196 SER A C 1
ATOM 1525 O O . SER A 1 196 ? 9.152 0.831 9.666 1.00 95.56 196 SER A O 1
ATOM 1527 N N . GLU A 1 197 ? 10.613 0.578 11.354 1.00 96.38 197 GLU A N 1
ATOM 1528 C CA . GLU A 1 197 ? 11.797 0.745 10.500 1.00 96.38 197 GLU A CA 1
ATOM 1529 C C . GLU A 1 197 ? 11.970 -0.457 9.566 1.00 96.38 197 GLU A C 1
ATOM 1531 O O . GLU A 1 197 ? 12.411 -0.300 8.430 1.00 96.38 197 GLU A O 1
ATOM 1536 N N . GLU A 1 198 ? 11.567 -1.648 10.013 1.00 95.94 198 GLU A N 1
ATOM 1537 C CA . GLU A 1 198 ? 11.546 -2.857 9.197 1.00 95.94 198 GLU A CA 1
ATOM 1538 C C . GLU A 1 198 ? 10.622 -2.699 7.986 1.00 95.94 198 GLU A C 1
ATOM 1540 O O . GLU A 1 198 ? 11.014 -3.035 6.868 1.00 95.94 198 GLU A O 1
ATOM 1545 N N . PHE A 1 199 ? 9.418 -2.148 8.184 1.00 96.31 199 PHE A N 1
ATOM 1546 C CA . PHE A 1 199 ? 8.501 -1.900 7.075 1.00 96.31 199 PHE A CA 1
ATOM 1547 C C . PHE A 1 199 ? 9.031 -0.810 6.139 1.00 96.31 199 PHE A C 1
ATOM 1549 O O . PHE A 1 199 ? 9.006 -0.989 4.926 1.00 96.31 199 PHE A O 1
ATOM 1556 N N . ARG A 1 200 ? 9.609 0.275 6.675 1.00 98.00 200 ARG A N 1
ATOM 1557 C CA . ARG A 1 200 ? 10.261 1.307 5.852 1.00 98.00 200 ARG A CA 1
ATOM 1558 C C . ARG A 1 200 ? 11.359 0.725 4.964 1.00 98.00 200 ARG A C 1
ATOM 1560 O O . ARG A 1 200 ? 11.349 0.973 3.763 1.00 98.00 200 ARG A O 1
ATOM 1567 N N . ALA A 1 201 ? 12.257 -0.078 5.532 1.00 98.25 201 ALA A N 1
ATOM 1568 C CA . ALA A 1 201 ? 13.335 -0.712 4.780 1.00 98.25 201 ALA A CA 1
ATOM 1569 C C . ALA A 1 201 ? 12.801 -1.616 3.655 1.00 98.25 201 ALA A C 1
ATOM 1571 O O . ALA A 1 201 ? 13.342 -1.604 2.552 1.00 98.25 201 ALA A O 1
ATOM 1572 N N . PHE A 1 202 ? 11.712 -2.346 3.912 1.00 98.12 202 PHE A N 1
ATOM 1573 C CA . PHE A 1 202 ? 11.037 -3.171 2.911 1.00 98.12 202 PHE A CA 1
ATOM 1574 C C . PHE A 1 202 ? 10.466 -2.343 1.744 1.00 98.12 202 PHE A C 1
ATOM 1576 O O . PHE A 1 202 ? 10.612 -2.738 0.585 1.00 98.12 202 PHE A O 1
ATOM 1583 N N . VAL A 1 203 ? 9.863 -1.179 2.019 1.00 98.50 203 VAL A N 1
ATOM 1584 C CA . VAL A 1 203 ? 9.367 -0.263 0.972 1.00 98.50 203 VAL A CA 1
ATOM 1585 C C . VAL A 1 203 ? 10.518 0.373 0.187 1.00 98.50 203 VAL A C 1
ATOM 1587 O O . VAL A 1 203 ? 10.474 0.429 -1.046 1.00 98.50 203 VAL A O 1
ATOM 1590 N N . ASP A 1 204 ? 11.558 0.828 0.887 1.00 98.44 204 ASP A N 1
ATOM 1591 C CA . ASP A 1 204 ? 12.733 1.461 0.281 1.00 98.44 204 ASP A CA 1
ATOM 1592 C C . ASP A 1 204 ? 13.494 0.483 -0.630 1.00 98.44 204 ASP A C 1
ATOM 1594 O O . ASP A 1 204 ? 13.974 0.877 -1.696 1.00 98.44 204 ASP A O 1
ATOM 1598 N N . GLU A 1 205 ? 13.556 -0.802 -0.263 1.00 98.62 205 GLU A N 1
ATOM 1599 C CA . GLU A 1 205 ? 14.153 -1.851 -1.093 1.00 98.62 205 GLU A CA 1
ATOM 1600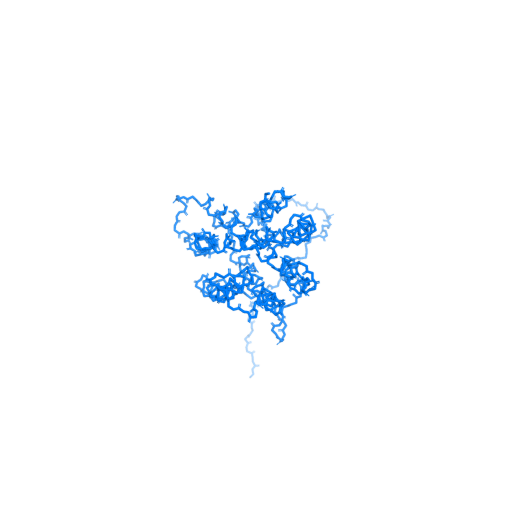 C C . GLU A 1 205 ? 13.446 -1.976 -2.450 1.00 98.62 205 GLU A C 1
ATOM 1602 O O . GLU A 1 205 ? 14.114 -1.962 -3.489 1.00 98.62 205 GLU A O 1
ATOM 1607 N N . LEU A 1 206 ? 12.108 -2.023 -2.475 1.00 98.75 206 LEU A N 1
ATOM 1608 C CA . LEU A 1 206 ? 11.364 -2.074 -3.738 1.00 98.75 206 LEU A CA 1
ATOM 1609 C C . LEU A 1 206 ? 11.579 -0.814 -4.575 1.00 98.75 206 LEU A C 1
ATOM 1611 O O . LEU A 1 206 ? 11.760 -0.907 -5.791 1.00 98.75 206 LEU A O 1
ATOM 1615 N N . GLY A 1 207 ? 11.589 0.355 -3.930 1.00 98.56 207 GLY A N 1
ATOM 1616 C CA . GLY A 1 207 ? 11.883 1.615 -4.604 1.00 98.56 207 GLY A CA 1
ATOM 1617 C C . GLY A 1 207 ? 13.248 1.583 -5.298 1.00 98.56 207 GLY A C 1
ATOM 1618 O O . GLY A 1 207 ? 13.350 1.890 -6.486 1.00 98.56 207 GLY A O 1
ATOM 1619 N N . GLY A 1 208 ? 14.275 1.096 -4.596 1.00 98.50 208 GLY A N 1
ATOM 1620 C CA . GLY A 1 208 ? 15.617 0.915 -5.147 1.00 98.50 208 GLY A CA 1
ATOM 1621 C C . GLY A 1 208 ? 15.675 -0.075 -6.315 1.00 98.50 208 GLY A C 1
ATOM 1622 O O . GLY A 1 208 ? 16.360 0.188 -7.302 1.00 98.50 208 GLY A O 1
ATOM 1623 N N . ILE A 1 209 ? 14.929 -1.184 -6.249 1.00 98.44 209 ILE A N 1
ATOM 1624 C CA . ILE A 1 209 ? 14.826 -2.166 -7.345 1.00 98.44 209 ILE A CA 1
ATOM 1625 C C . ILE A 1 209 ? 14.212 -1.526 -8.599 1.00 98.44 209 ILE A C 1
ATOM 1627 O O . ILE A 1 209 ? 14.718 -1.734 -9.707 1.00 98.44 209 ILE A O 1
ATOM 1631 N N . ILE A 1 210 ? 13.143 -0.739 -8.436 1.00 98.06 210 ILE A N 1
ATOM 1632 C CA . ILE A 1 210 ? 12.479 -0.026 -9.538 1.00 98.06 210 ILE A CA 1
ATOM 1633 C C . ILE A 1 210 ? 13.441 0.981 -10.173 1.00 98.06 210 ILE A C 1
ATOM 1635 O O . ILE A 1 210 ? 13.630 0.964 -11.392 1.00 98.06 210 ILE A O 1
ATOM 1639 N N . ASP A 1 211 ? 14.074 1.820 -9.355 1.00 98.06 211 ASP A N 1
ATOM 1640 C CA . ASP A 1 211 ? 14.986 2.859 -9.828 1.00 98.06 211 ASP A CA 1
ATOM 1641 C C . ASP A 1 211 ? 16.207 2.264 -10.548 1.00 98.06 211 ASP A C 1
ATOM 1643 O O . ASP A 1 211 ? 16.559 2.721 -11.636 1.00 98.06 211 ASP A O 1
ATOM 1647 N N . GLU A 1 212 ? 16.796 1.190 -10.009 1.00 97.06 212 GLU A N 1
ATOM 1648 C CA . GLU A 1 212 ? 17.895 0.458 -10.651 1.00 97.06 212 GLU A CA 1
ATOM 1649 C C . GLU A 1 212 ? 17.469 -0.141 -12.001 1.00 97.06 212 GLU A C 1
ATOM 1651 O O . GLU A 1 212 ? 18.232 -0.111 -12.971 1.00 97.06 212 GLU A O 1
ATOM 1656 N N . GLY A 1 213 ? 16.255 -0.695 -12.083 1.00 95.56 213 GLY A N 1
ATOM 1657 C CA . GLY A 1 213 ? 15.708 -1.245 -13.323 1.00 95.56 213 GLY A CA 1
ATOM 1658 C C . GLY A 1 213 ? 15.569 -0.190 -14.417 1.00 95.56 213 GLY A C 1
ATOM 1659 O O . GLY A 1 213 ? 16.023 -0.404 -15.543 1.00 95.56 213 GLY A O 1
ATOM 1660 N N . VAL A 1 214 ? 14.994 0.964 -14.076 1.00 95.31 214 VAL A N 1
ATOM 1661 C CA . VAL A 1 214 ? 14.793 2.087 -15.006 1.00 95.31 214 VAL A CA 1
ATOM 1662 C C . VAL A 1 214 ? 16.124 2.693 -15.438 1.00 95.31 214 VAL A C 1
ATOM 1664 O O . VAL A 1 214 ? 16.321 2.956 -16.625 1.00 95.31 214 VAL A O 1
ATOM 1667 N N . GLU A 1 215 ? 17.069 2.859 -14.510 1.00 94.75 215 GLU A N 1
ATOM 1668 C CA . GLU A 1 215 ? 18.413 3.346 -14.827 1.00 94.75 215 GLU A CA 1
ATOM 1669 C C . GLU A 1 215 ? 19.117 2.428 -15.839 1.00 94.75 215 GLU A C 1
ATOM 1671 O O . GLU A 1 215 ? 19.696 2.908 -16.818 1.00 94.75 215 GLU A O 1
ATOM 1676 N N . LYS A 1 216 ? 19.023 1.105 -15.647 1.00 93.38 216 LYS A N 1
ATOM 1677 C CA . LYS A 1 216 ? 19.638 0.103 -16.533 1.00 93.38 216 LYS A CA 1
ATOM 1678 C C . LYS A 1 216 ? 18.991 0.013 -17.914 1.00 93.38 216 LYS A C 1
ATOM 1680 O O . LYS A 1 216 ? 19.710 -0.250 -18.876 1.00 93.38 216 LYS A O 1
ATOM 1685 N N . ALA A 1 217 ? 17.681 0.236 -18.024 1.00 91.94 217 ALA A N 1
ATOM 1686 C CA . ALA A 1 217 ? 16.984 0.286 -19.314 1.00 91.94 217 ALA A CA 1
ATOM 1687 C C . ALA A 1 217 ? 17.466 1.470 -20.182 1.00 91.94 217 ALA A C 1
ATOM 1689 O O . ALA A 1 217 ? 17.475 1.405 -21.412 1.00 91.94 217 ALA A O 1
ATOM 1690 N N . GLY A 1 218 ? 17.959 2.530 -19.535 1.00 88.88 218 GLY A N 1
ATOM 1691 C CA . GLY A 1 218 ? 18.661 3.635 -20.174 1.00 88.88 218 GLY A CA 1
ATOM 1692 C C . GLY A 1 218 ? 17.756 4.771 -20.661 1.00 88.88 218 GLY A C 1
ATOM 1693 O O . GLY A 1 218 ? 16.538 4.664 -20.787 1.00 88.88 218 GLY A O 1
ATOM 1694 N N . LYS A 1 219 ? 18.386 5.908 -20.981 1.00 83.38 219 LYS A N 1
ATOM 1695 C CA . LYS A 1 219 ? 17.697 7.189 -21.243 1.00 83.38 219 LYS A CA 1
ATOM 1696 C C . LYS A 1 219 ? 16.778 7.204 -22.467 1.00 83.38 219 LYS A C 1
ATOM 1698 O O . LYS A 1 219 ? 15.932 8.083 -22.576 1.00 83.38 219 LYS A O 1
ATOM 1703 N N . GLY A 1 220 ? 16.957 6.273 -23.405 1.00 83.81 220 GLY A N 1
ATOM 1704 C CA . GLY A 1 220 ? 16.153 6.217 -24.631 1.00 83.81 220 GLY A CA 1
ATOM 1705 C C . GLY A 1 220 ? 14.685 5.859 -24.386 1.00 83.81 220 GLY A C 1
ATOM 1706 O O . GLY A 1 220 ? 13.832 6.269 -25.165 1.00 83.81 220 GLY A O 1
ATOM 1707 N N . VAL A 1 221 ? 14.403 5.140 -23.295 1.00 87.31 221 VAL A N 1
ATOM 1708 C CA . VAL A 1 221 ? 13.064 4.645 -22.928 1.00 87.31 221 VAL A CA 1
ATOM 1709 C C . VAL A 1 221 ? 12.527 5.271 -21.636 1.00 87.31 221 VAL A C 1
ATOM 1711 O O . VAL A 1 221 ? 11.367 5.076 -21.291 1.00 87.31 221 VAL A O 1
ATOM 1714 N N . GLU A 1 222 ? 13.338 6.071 -20.934 1.00 88.25 222 GLU A N 1
ATOM 1715 C CA . GLU A 1 222 ? 13.014 6.669 -19.627 1.00 88.25 222 GLU A CA 1
ATOM 1716 C C . GLU A 1 222 ? 11.682 7.440 -19.630 1.00 88.25 222 GLU A C 1
ATOM 1718 O O . GLU A 1 222 ? 10.891 7.309 -18.699 1.00 88.25 222 GLU A O 1
ATOM 1723 N N . GLY A 1 223 ? 11.395 8.199 -20.695 1.00 91.31 223 GLY A N 1
ATOM 1724 C CA . GLY A 1 223 ? 10.139 8.944 -20.821 1.00 91.31 223 GLY A CA 1
ATOM 1725 C C . GLY A 1 223 ? 8.901 8.043 -20.885 1.00 91.31 223 GLY A C 1
ATOM 1726 O O . GLY A 1 223 ? 7.915 8.314 -20.202 1.00 91.31 223 GLY A O 1
ATOM 1727 N N . GLU A 1 224 ? 8.973 6.953 -21.652 1.00 93.62 224 GLU A N 1
ATOM 1728 C CA . GLU A 1 224 ? 7.888 5.972 -21.783 1.00 93.62 224 GLU A CA 1
ATOM 1729 C C . GLU A 1 224 ? 7.672 5.212 -20.467 1.00 93.62 224 GLU A C 1
ATOM 1731 O O . GLU A 1 224 ? 6.545 5.106 -19.982 1.00 93.62 224 GLU A O 1
ATOM 1736 N N . LEU A 1 225 ? 8.759 4.736 -19.848 1.00 94.44 225 LEU A N 1
ATOM 1737 C CA . LEU A 1 225 ? 8.712 4.042 -18.557 1.00 94.44 225 LEU A CA 1
ATOM 1738 C C . LEU A 1 225 ? 8.108 4.938 -17.471 1.00 94.44 225 LEU A C 1
ATOM 1740 O O . LEU A 1 225 ? 7.262 4.497 -16.691 1.00 94.44 225 LEU A O 1
ATOM 1744 N N . LYS A 1 226 ? 8.490 6.219 -17.457 1.00 95.44 226 LYS A N 1
ATOM 1745 C CA . LYS A 1 226 ? 7.935 7.208 -16.535 1.00 95.44 226 LYS A CA 1
ATOM 1746 C C . LYS A 1 226 ? 6.445 7.435 -16.766 1.00 95.44 226 LYS A C 1
ATOM 1748 O O . LYS A 1 226 ? 5.692 7.487 -15.798 1.00 95.44 226 LYS A O 1
ATOM 1753 N N . GLU A 1 227 ? 5.992 7.552 -18.012 1.00 95.38 227 GLU A N 1
ATOM 1754 C CA . GLU A 1 227 ? 4.567 7.719 -18.318 1.00 95.38 227 GLU A CA 1
ATOM 1755 C C . GLU A 1 227 ? 3.735 6.513 -17.853 1.00 95.38 227 GLU A C 1
ATOM 1757 O O . GLU A 1 227 ? 2.709 6.690 -17.185 1.00 95.38 227 GLU A O 1
ATOM 1762 N N . ARG A 1 228 ? 4.216 5.295 -18.137 1.00 95.50 228 ARG A N 1
ATOM 1763 C CA . ARG A 1 228 ? 3.610 4.032 -17.687 1.00 95.50 228 ARG A CA 1
ATOM 1764 C C . ARG A 1 228 ? 3.498 3.979 -16.162 1.00 95.50 228 ARG A C 1
ATOM 1766 O O . ARG A 1 228 ? 2.409 3.760 -15.629 1.00 95.50 228 ARG A O 1
ATOM 1773 N N . ALA A 1 229 ? 4.589 4.274 -15.458 1.00 97.06 229 ALA A N 1
ATOM 1774 C CA . ALA A 1 229 ? 4.621 4.295 -13.998 1.00 97.06 229 ALA A CA 1
ATOM 1775 C C . ALA A 1 229 ? 3.693 5.369 -13.403 1.00 97.06 229 ALA A C 1
ATOM 1777 O O . ALA A 1 229 ? 2.936 5.091 -12.475 1.00 97.06 229 ALA A O 1
ATOM 1778 N N . LEU A 1 230 ? 3.678 6.580 -13.970 1.00 97.50 230 LEU A N 1
ATOM 1779 C CA . LEU A 1 230 ? 2.813 7.673 -13.517 1.00 97.50 230 LEU A CA 1
ATOM 1780 C C . LEU A 1 230 ? 1.322 7.360 -13.684 1.00 97.50 230 LEU A C 1
ATOM 1782 O O . LEU A 1 230 ? 0.505 7.821 -12.886 1.00 97.50 230 LEU A O 1
ATOM 1786 N N . LYS A 1 231 ? 0.948 6.594 -14.715 1.00 97.06 231 LYS A N 1
ATOM 1787 C CA . LYS A 1 231 ? -0.432 6.129 -14.891 1.00 97.06 231 LYS A CA 1
ATOM 1788 C C . LYS A 1 231 ? -0.851 5.227 -13.733 1.00 97.06 231 LYS A C 1
ATOM 1790 O O . LYS A 1 231 ? -1.899 5.470 -13.146 1.00 97.06 231 LYS A O 1
ATOM 1795 N N . VAL A 1 232 ? -0.024 4.240 -13.388 1.00 98.00 232 VAL A N 1
ATOM 1796 C CA . VAL A 1 232 ? -0.291 3.332 -12.262 1.00 98.00 232 VAL A CA 1
ATOM 1797 C C . VAL A 1 232 ? -0.330 4.101 -10.944 1.00 98.00 232 VAL A C 1
ATOM 1799 O O . VAL A 1 232 ? -1.292 3.968 -10.195 1.00 98.00 232 VAL A O 1
ATOM 1802 N N . TRP A 1 233 ? 0.664 4.958 -10.701 1.00 98.44 233 TRP A N 1
ATOM 1803 C CA . TRP A 1 233 ? 0.755 5.788 -9.501 1.00 98.44 233 TRP A CA 1
ATOM 1804 C C . TRP A 1 233 ? -0.536 6.568 -9.234 1.00 98.44 233 TRP A C 1
ATOM 1806 O O . TRP A 1 233 ? -1.116 6.440 -8.160 1.00 98.44 233 TRP A O 1
ATOM 1816 N N . ARG A 1 234 ? -1.045 7.311 -10.227 1.00 98.44 234 ARG A N 1
ATOM 1817 C CA . ARG A 1 234 ? -2.283 8.097 -10.075 1.00 98.44 234 ARG A CA 1
ATOM 1818 C C . ARG A 1 234 ? -3.494 7.239 -9.713 1.00 98.44 234 ARG A C 1
ATOM 1820 O O . ARG A 1 234 ? -4.286 7.646 -8.867 1.00 98.44 234 ARG A O 1
ATOM 1827 N N . GLU A 1 235 ? -3.641 6.068 -10.328 1.00 98.44 235 GLU A N 1
ATOM 1828 C CA . GLU A 1 235 ? -4.757 5.169 -10.015 1.00 98.44 235 GLU A CA 1
ATOM 1829 C C . GLU A 1 235 ? -4.659 4.607 -8.591 1.00 98.44 235 GLU A C 1
ATOM 1831 O O . GLU A 1 235 ? -5.680 4.494 -7.910 1.00 98.44 235 GLU A O 1
ATOM 1836 N N . VAL A 1 236 ? -3.443 4.312 -8.116 1.00 98.69 236 VAL A N 1
ATOM 1837 C CA . VAL A 1 236 ? -3.215 3.881 -6.729 1.00 98.69 236 VAL A CA 1
ATOM 1838 C C . VAL A 1 236 ? -3.567 4.989 -5.748 1.00 98.69 236 VAL A C 1
ATOM 1840 O O . VAL A 1 236 ? -4.294 4.724 -4.797 1.00 98.69 236 VAL A O 1
ATOM 1843 N N . LEU A 1 237 ? -3.159 6.238 -5.999 1.00 98.69 237 LEU A N 1
ATOM 1844 C CA . LEU A 1 237 ? -3.509 7.349 -5.107 1.00 98.69 237 LEU A CA 1
ATOM 1845 C C . LEU A 1 237 ? -5.023 7.518 -4.952 1.00 98.69 237 LEU A C 1
ATOM 1847 O O . LEU A 1 237 ? -5.519 7.755 -3.852 1.00 98.69 237 LEU A O 1
ATOM 1851 N N . VAL A 1 238 ? -5.772 7.359 -6.045 1.00 98.31 238 VAL A N 1
ATOM 1852 C CA . VAL A 1 238 ? -7.237 7.399 -5.997 1.00 98.31 238 VAL A CA 1
ATOM 1853 C C . VAL A 1 238 ? -7.791 6.195 -5.234 1.00 98.31 238 VAL A C 1
ATOM 1855 O O . VAL A 1 238 ? -8.736 6.356 -4.462 1.00 98.31 238 VAL A O 1
ATOM 1858 N N . ALA A 1 239 ? -7.237 4.996 -5.431 1.00 98.56 239 ALA A N 1
ATOM 1859 C CA . ALA A 1 239 ? -7.653 3.808 -4.689 1.00 98.56 239 ALA A CA 1
ATOM 1860 C C . ALA A 1 239 ? -7.441 3.980 -3.176 1.00 98.56 239 ALA A C 1
ATOM 1862 O O . ALA A 1 239 ? -8.381 3.740 -2.420 1.00 98.56 239 ALA A O 1
ATOM 1863 N N . GLU A 1 240 ? -6.275 4.476 -2.763 1.00 98.38 240 GLU A N 1
ATOM 1864 C CA . GLU A 1 240 ? -5.917 4.765 -1.369 1.00 98.38 240 GLU A CA 1
ATOM 1865 C C . GLU A 1 240 ? -6.816 5.829 -0.736 1.00 98.38 240 GLU A C 1
ATOM 1867 O O . GLU A 1 240 ? -7.396 5.612 0.328 1.00 98.38 240 GLU A O 1
ATOM 1872 N N . GLU A 1 241 ? -7.026 6.959 -1.423 1.00 97.62 241 GLU A N 1
ATOM 1873 C CA . GLU A 1 241 ? -7.922 8.027 -0.956 1.00 97.62 241 GLU A CA 1
ATOM 1874 C C . GLU A 1 241 ? -9.327 7.482 -0.629 1.00 97.62 241 GLU A C 1
ATOM 1876 O O . GLU A 1 241 ? -9.938 7.868 0.369 1.00 97.62 241 GLU A O 1
ATOM 1881 N N . HIS A 1 242 ? -9.819 6.533 -1.433 1.00 97.62 242 HIS A N 1
ATOM 1882 C CA . HIS A 1 242 ? -11.139 5.914 -1.272 1.00 97.62 242 HIS A CA 1
ATOM 1883 C C . HIS A 1 242 ? -11.127 4.636 -0.414 1.00 97.62 242 HIS A C 1
ATOM 1885 O O . HIS A 1 242 ? -12.173 3.989 -0.255 1.00 97.62 242 HIS A O 1
ATOM 1891 N N . PHE A 1 243 ? -9.970 4.243 0.119 1.00 97.94 243 PHE A N 1
ATOM 1892 C CA . PHE A 1 243 ? -9.831 3.096 1.012 1.00 97.94 243 PHE A CA 1
ATOM 1893 C C . PHE A 1 243 ? -10.103 3.475 2.471 1.00 97.94 243 PHE A C 1
ATOM 1895 O O . PHE A 1 243 ? -10.609 2.661 3.245 1.00 97.94 243 PHE A O 1
ATOM 1902 N N . TRP A 1 244 ? -9.843 4.725 2.855 1.00 97.25 244 TRP A N 1
ATOM 1903 C CA . TRP A 1 244 ? -10.112 5.195 4.211 1.00 97.25 244 TRP A CA 1
ATOM 1904 C C . TRP A 1 244 ? -11.621 5.300 4.488 1.00 97.25 244 TRP A C 1
ATOM 1906 O O . TRP A 1 244 ? -12.370 5.894 3.705 1.00 97.25 244 TRP A O 1
ATOM 1916 N N . PRO A 1 245 ? -12.120 4.753 5.612 1.00 94.00 245 PRO A N 1
ATOM 1917 C CA . PRO A 1 245 ? -13.542 4.784 5.909 1.00 94.00 245 PRO A CA 1
ATOM 1918 C C . PRO A 1 245 ? -13.991 6.199 6.288 1.00 94.00 245 PRO A C 1
ATOM 1920 O O . PRO A 1 245 ? -13.331 6.919 7.040 1.00 94.00 245 PRO A O 1
ATOM 1923 N N . ALA A 1 246 ? -15.190 6.577 5.847 1.00 88.69 246 ALA A N 1
ATOM 1924 C CA . ALA A 1 246 ? -15.810 7.816 6.291 1.00 88.69 246 ALA A CA 1
ATOM 1925 C C . ALA A 1 246 ? -16.143 7.749 7.792 1.00 88.69 246 ALA A C 1
ATOM 1927 O O . ALA A 1 246 ? -16.966 6.936 8.228 1.00 88.69 246 ALA A O 1
ATOM 1928 N N . LEU A 1 247 ? -15.566 8.660 8.576 1.00 84.19 247 LEU A N 1
ATOM 1929 C CA . LEU A 1 247 ? -15.994 8.896 9.949 1.00 84.19 247 LEU A CA 1
ATOM 1930 C C . LEU A 1 247 ? -17.303 9.679 9.920 1.00 84.19 247 LEU A C 1
ATOM 1932 O O . LEU A 1 247 ? -17.320 10.897 9.743 1.00 84.19 247 LEU A O 1
ATOM 1936 N N . ARG A 1 248 ? -18.434 8.991 10.092 1.00 62.97 248 ARG A N 1
ATOM 1937 C CA . ARG A 1 248 ? -19.675 9.699 10.409 1.00 62.97 248 ARG A CA 1
ATOM 1938 C C . ARG A 1 248 ? -19.504 10.283 11.804 1.00 62.97 248 ARG A C 1
ATOM 1940 O O . ARG A 1 248 ? -19.571 9.549 12.786 1.00 62.97 248 ARG A O 1
ATOM 1947 N N . VAL A 1 249 ? -19.280 11.594 11.883 1.00 46.25 249 VAL A N 1
ATOM 1948 C CA . VAL A 1 249 ? -19.393 12.334 13.138 1.00 46.25 249 VAL A CA 1
ATOM 1949 C C . VAL A 1 249 ? -20.794 12.048 13.659 1.00 46.25 249 VAL A C 1
ATOM 1951 O O . VAL A 1 249 ? -21.785 12.491 13.075 1.00 46.25 249 VAL A O 1
ATOM 1954 N N . LEU A 1 250 ? -20.894 11.272 14.737 1.00 41.44 250 LEU A N 1
ATOM 1955 C CA . LEU A 1 250 ? -22.089 11.274 15.562 1.00 41.44 250 LEU A CA 1
ATOM 1956 C C . LEU A 1 250 ? -22.152 12.677 16.161 1.00 41.44 250 LEU A C 1
ATOM 1958 O O . LEU A 1 250 ? -21.665 12.914 17.261 1.00 41.44 250 LEU A O 1
ATOM 1962 N N . GLN A 1 251 ? -22.698 13.640 15.417 1.00 32.41 251 GLN A N 1
ATOM 1963 C CA . GLN A 1 251 ? -23.173 14.861 16.035 1.00 32.41 251 GLN A CA 1
ATOM 1964 C C . GLN A 1 251 ? -24.258 14.392 16.991 1.00 32.41 251 GLN A C 1
ATOM 1966 O O . GLN A 1 251 ? -25.348 13.995 16.574 1.00 32.41 251 GLN A O 1
ATOM 1971 N N . SER A 1 252 ? -23.918 14.351 18.276 1.00 37.06 252 SER A N 1
ATOM 1972 C CA . SER A 1 252 ? -24.880 14.239 19.352 1.00 37.06 252 SER A CA 1
ATOM 1973 C C . SER A 1 252 ? -25.911 15.331 19.109 1.00 37.06 252 SER A C 1
ATOM 1975 O O . SER A 1 252 ? -25.646 16.502 19.383 1.00 37.06 252 SER A O 1
ATOM 1977 N N . ARG A 1 253 ? -27.062 14.969 18.529 1.00 35.91 253 ARG A N 1
ATOM 1978 C CA . ARG A 1 253 ? -28.234 15.838 18.518 1.00 35.91 253 ARG A CA 1
ATOM 1979 C C . ARG A 1 253 ? -28.444 16.220 19.974 1.00 35.91 253 ARG A C 1
ATOM 1981 O O . ARG A 1 253 ? -28.702 15.351 20.809 1.00 35.91 253 ARG A O 1
ATOM 1988 N N . GLY A 1 254 ? -28.196 17.493 20.273 1.00 32.53 254 GLY A N 1
ATOM 1989 C CA . GLY A 1 254 ? -28.342 18.037 21.607 1.00 32.53 254 GLY A CA 1
ATOM 1990 C C . GLY A 1 254 ? -29.708 17.645 22.148 1.00 32.53 254 GLY A C 1
ATOM 1991 O O . GLY A 1 254 ? -30.697 17.618 21.414 1.00 32.53 254 GLY A O 1
ATOM 1992 N N . LYS A 1 255 ? -29.753 17.305 23.435 1.00 37.22 255 LYS A N 1
ATOM 1993 C CA . LYS A 1 255 ? -31.004 17.236 24.186 1.00 37.22 255 LYS A CA 1
ATOM 1994 C C . LYS A 1 255 ? -31.605 18.644 24.214 1.00 37.22 255 LYS A C 1
ATOM 1996 O O . LYS A 1 255 ? -31.435 19.366 25.190 1.00 37.22 255 LYS A O 1
ATOM 2001 N N . GLU A 1 256 ? -32.276 19.055 23.146 1.00 33.00 256 GLU A N 1
ATOM 2002 C CA . GLU A 1 256 ? -33.176 20.194 23.213 1.00 33.00 256 GLU A CA 1
ATOM 2003 C C . GLU A 1 256 ? -34.424 19.745 23.968 1.00 33.00 256 GLU A C 1
ATOM 2005 O O . GLU A 1 256 ? -35.196 18.887 23.539 1.00 33.00 256 GLU A O 1
ATOM 2010 N N . SER A 1 257 ? -34.551 20.302 25.169 1.00 36.41 257 SER A N 1
ATOM 2011 C CA . SER A 1 257 ? -35.721 20.234 26.030 1.00 36.41 257 SER A CA 1
ATOM 2012 C C . SER A 1 257 ? -36.968 20.648 25.248 1.00 36.41 257 SER A C 1
ATOM 2014 O O . SER A 1 257 ? -37.211 21.835 25.039 1.00 36.41 257 SER A O 1
ATOM 2016 N N . CYS A 1 258 ? -37.791 19.682 24.839 1.00 26.92 258 CYS A N 1
ATOM 2017 C CA . CYS A 1 258 ? -39.100 19.968 24.263 1.00 26.92 258 CYS A CA 1
ATOM 2018 C C . CYS A 1 258 ? -40.107 20.229 25.395 1.00 26.92 258 CYS A C 1
ATOM 2020 O O . CYS A 1 258 ? -40.911 19.380 25.775 1.00 26.92 258 CYS A O 1
ATOM 2022 N N . THR A 1 259 ? -40.031 21.425 25.975 1.00 32.78 259 THR A N 1
ATOM 2023 C CA . THR A 1 259 ? -41.078 21.991 26.831 1.00 32.78 259 THR A CA 1
ATOM 2024 C C . THR A 1 259 ? -41.978 22.881 25.981 1.00 32.78 259 THR A C 1
ATOM 2026 O O . THR A 1 259 ? -41.545 23.952 25.580 1.00 32.78 259 THR A O 1
ATOM 2029 N N . ARG A 1 260 ? -43.235 22.441 25.791 1.00 31.47 260 ARG A N 1
ATOM 2030 C CA . ARG A 1 260 ? -44.424 23.200 25.337 1.00 31.47 260 ARG A CA 1
ATOM 2031 C C . ARG A 1 260 ? -44.307 23.959 24.004 1.00 31.47 260 ARG A C 1
ATOM 2033 O O . ARG A 1 260 ? -43.637 24.969 23.949 1.00 31.47 260 ARG A O 1
ATOM 2040 N N . PHE A 1 261 ? -45.156 23.622 23.029 1.00 30.22 261 PHE A N 1
ATOM 2041 C CA . PHE A 1 261 ? -46.195 24.540 22.530 1.00 30.22 261 PHE A CA 1
ATOM 2042 C C . PHE A 1 261 ? -47.274 23.774 21.744 1.00 30.22 261 PHE A C 1
ATOM 2044 O O . PHE A 1 261 ? -47.013 22.766 21.094 1.00 30.22 261 PHE A O 1
ATOM 2051 N N . HIS A 1 262 ? -48.510 24.237 21.916 1.00 31.25 262 HIS A N 1
ATOM 2052 C CA . HIS A 1 262 ? -49.755 23.690 21.387 1.00 31.25 262 HIS A CA 1
ATOM 2053 C C . HIS A 1 262 ? -49.867 23.794 19.859 1.00 31.25 262 HIS A C 1
ATOM 2055 O O . HIS A 1 262 ? -49.381 24.747 19.266 1.00 31.25 262 HIS A O 1
ATOM 2061 N N . ALA A 1 263 ? -50.610 22.831 19.300 1.00 37.66 263 ALA A N 1
ATOM 2062 C CA . ALA A 1 263 ? -51.503 22.917 18.141 1.00 37.66 263 ALA A CA 1
ATOM 2063 C C . ALA A 1 263 ? -51.119 23.877 16.997 1.00 37.66 263 ALA A C 1
ATOM 2065 O O . ALA A 1 263 ? -51.307 25.082 17.100 1.00 37.66 263 ALA A O 1
ATOM 2066 N N . VAL A 1 264 ? -50.715 23.304 15.860 1.00 30.61 264 VAL A N 1
ATOM 2067 C CA . VAL A 1 264 ? -51.331 23.437 14.519 1.00 30.61 264 VAL A CA 1
ATOM 2068 C C . VAL A 1 264 ? -50.392 22.725 13.536 1.00 30.61 264 VAL A C 1
ATOM 2070 O O . VAL A 1 264 ? -49.179 22.912 13.554 1.00 30.61 264 VAL A O 1
ATOM 2073 N N . GLY A 1 265 ? -50.951 21.806 12.750 1.00 38.25 265 GLY A N 1
ATOM 2074 C CA . GLY A 1 265 ? -50.190 20.808 12.010 1.00 38.25 265 GLY A CA 1
ATOM 2075 C C . GLY A 1 265 ? -49.407 21.343 10.817 1.00 38.25 265 GLY A C 1
ATOM 2076 O O . GLY A 1 265 ? -49.955 22.067 10.000 1.00 38.25 265 GLY A O 1
ATOM 2077 N N . TYR A 1 266 ? -48.180 20.843 10.665 1.00 28.03 266 TYR A N 1
ATOM 2078 C CA . TYR A 1 266 ? -47.501 20.643 9.384 1.00 28.03 266 TYR A CA 1
ATOM 2079 C C . TYR A 1 266 ? -46.649 19.365 9.475 1.00 28.03 266 TYR A C 1
ATOM 2081 O O . TYR A 1 266 ? -45.892 19.169 10.422 1.00 28.03 266 TYR A O 1
ATOM 2089 N N . ARG A 1 267 ? -46.825 18.456 8.506 1.00 29.55 267 ARG A N 1
ATOM 2090 C CA . ARG A 1 267 ? -46.062 17.203 8.374 1.00 29.55 267 ARG A CA 1
ATOM 2091 C C . ARG A 1 267 ? -44.658 17.514 7.856 1.00 29.55 267 ARG A C 1
ATOM 2093 O O . ARG A 1 267 ? -44.538 18.044 6.755 1.00 29.55 267 ARG A O 1
ATOM 2100 N N . CYS A 1 268 ? -43.621 17.109 8.585 1.00 24.98 268 CYS A N 1
ATOM 2101 C CA . CYS A 1 268 ? -42.270 16.975 8.040 1.00 24.98 268 CYS A CA 1
ATOM 2102 C C . CYS A 1 268 ? -42.092 15.543 7.499 1.00 24.98 268 CYS A C 1
ATOM 2104 O O . CYS A 1 268 ? -42.449 14.579 8.174 1.00 24.98 268 CYS A O 1
ATOM 2106 N N . LYS A 1 269 ? -41.608 15.405 6.258 1.00 33.16 269 LYS A N 1
ATOM 2107 C CA . LYS A 1 269 ? -41.588 14.154 5.472 1.00 33.16 269 LYS A CA 1
ATOM 2108 C C . LYS A 1 269 ? -40.362 13.254 5.707 1.00 33.16 269 LYS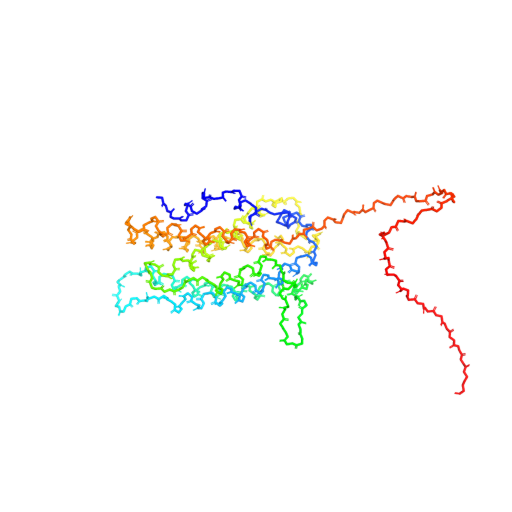 A C 1
ATOM 2110 O O . LYS A 1 269 ? -40.191 12.288 4.975 1.00 33.16 269 LYS A O 1
ATOM 2115 N N . GLU A 1 270 ? -39.548 13.505 6.728 1.00 32.81 270 GLU A N 1
ATOM 2116 C CA . GLU A 1 270 ? -38.319 12.739 6.992 1.00 32.81 270 GLU A CA 1
ATOM 2117 C C . GLU A 1 270 ? -38.230 12.302 8.458 1.00 32.81 270 GLU A C 1
ATOM 2119 O O . GLU A 1 270 ? -37.466 12.852 9.241 1.00 32.81 270 GLU A O 1
ATOM 2124 N N . CYS A 1 271 ? -39.045 11.323 8.847 1.00 25.88 271 CYS A N 1
ATOM 2125 C CA . CYS A 1 271 ? -38.867 10.530 10.068 1.00 25.88 271 CYS A CA 1
ATOM 2126 C C . CYS A 1 271 ? -39.684 9.237 9.930 1.00 25.88 271 CYS A C 1
ATOM 2128 O O . CYS A 1 271 ? -40.820 9.160 10.388 1.00 25.88 271 CYS A O 1
ATOM 2130 N N . VAL A 1 272 ? -39.120 8.213 9.287 1.00 26.97 272 VAL A N 1
ATOM 2131 C CA . VAL A 1 272 ? -39.586 6.835 9.493 1.00 26.97 272 VAL A CA 1
ATOM 2132 C C . VAL A 1 272 ? -38.719 6.255 10.603 1.00 26.97 272 VAL A C 1
ATOM 2134 O O . VAL A 1 272 ? -37.628 5.747 10.367 1.00 26.97 272 VAL A O 1
ATOM 2137 N N . PHE A 1 273 ? -39.191 6.410 11.838 1.00 25.36 273 PHE A N 1
ATOM 2138 C CA . PHE A 1 273 ? -38.726 5.616 12.967 1.00 25.36 273 PHE A CA 1
ATOM 2139 C C . PHE A 1 273 ? -39.372 4.235 12.851 1.00 25.36 273 PHE A C 1
ATOM 2141 O O . PHE A 1 273 ? -40.592 4.117 12.937 1.00 25.36 273 PHE A O 1
ATOM 2148 N N . VAL A 1 274 ? -38.564 3.191 12.670 1.00 26.05 274 VAL A N 1
ATOM 2149 C CA . VAL A 1 274 ? -38.982 1.828 13.005 1.00 26.05 274 VAL A CA 1
ATOM 2150 C C . VAL A 1 274 ? -38.614 1.620 14.468 1.00 26.05 274 VAL A C 1
ATOM 2152 O O . VAL A 1 274 ? -37.454 1.393 14.802 1.00 26.05 274 VAL A O 1
ATOM 2155 N N . VAL A 1 275 ? -39.609 1.753 15.340 1.00 24.98 275 VAL A N 1
ATOM 2156 C CA . VAL A 1 275 ? -39.577 1.235 16.709 1.00 24.98 275 VAL A CA 1
ATOM 2157 C C . VAL A 1 275 ? -40.702 0.209 16.791 1.00 24.98 275 VAL A C 1
ATOM 2159 O O . VAL A 1 275 ? -41.850 0.546 16.530 1.00 24.98 275 VAL A O 1
ATOM 2162 N N . ASN A 1 276 ? -40.363 -1.032 17.119 1.00 26.05 276 ASN A N 1
ATOM 2163 C CA . ASN A 1 276 ? -41.281 -2.024 17.682 1.00 26.05 276 ASN A CA 1
ATOM 2164 C C . ASN A 1 276 ? -40.445 -2.757 18.738 1.00 26.05 276 ASN A C 1
ATOM 2166 O O . ASN A 1 276 ? -39.505 -3.468 18.396 1.00 26.05 276 ASN A O 1
ATOM 2170 N N . GLU A 1 277 ? -40.467 -2.301 19.988 1.00 27.89 277 GLU A N 1
ATOM 2171 C CA . GLU A 1 277 ? -41.411 -2.696 21.048 1.00 27.89 277 GLU A CA 1
ATOM 2172 C C . GLU A 1 277 ? -41.405 -4.201 21.348 1.00 27.89 277 GLU A C 1
ATOM 2174 O O . GLU A 1 277 ? -42.105 -5.006 20.741 1.00 27.89 277 GLU A O 1
ATOM 2179 N N . LEU A 1 278 ? -40.625 -4.543 22.377 1.00 24.62 278 LEU A N 1
ATOM 2180 C CA . LEU A 1 278 ? -40.911 -5.638 23.294 1.00 24.62 278 LEU A CA 1
ATOM 2181 C C . LEU A 1 278 ? -42.161 -5.274 24.106 1.00 24.62 278 LEU A C 1
ATOM 2183 O O . LEU A 1 278 ? -42.134 -4.314 24.874 1.00 24.62 278 LEU A O 1
ATOM 2187 N N . SER A 1 279 ? -43.219 -6.071 23.994 1.00 27.22 279 SER A N 1
ATOM 2188 C CA . SER A 1 279 ? -44.336 -6.073 24.940 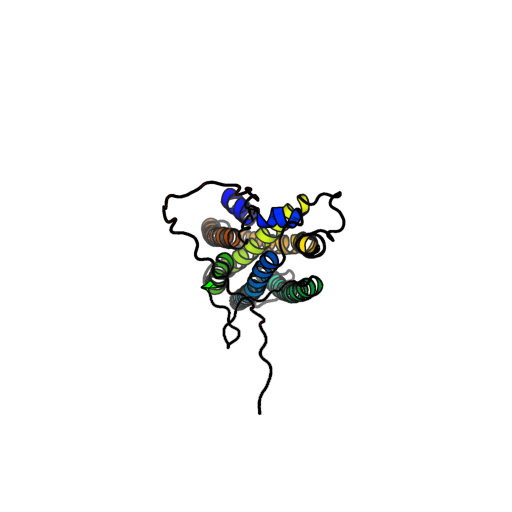1.00 27.22 279 SER A CA 1
ATOM 2189 C C . SER A 1 279 ? -44.442 -7.447 25.603 1.00 27.22 279 SER A C 1
ATOM 2191 O O . SER A 1 279 ? -44.833 -8.441 24.999 1.00 27.22 279 SER A O 1
ATOM 2193 N N . PHE A 1 280 ? -44.084 -7.484 26.885 1.00 24.52 280 PHE A N 1
ATOM 2194 C CA . PHE A 1 280 ? -44.546 -8.479 27.847 1.00 24.52 280 PHE A CA 1
ATOM 2195 C C . PHE A 1 280 ? -45.950 -8.068 28.307 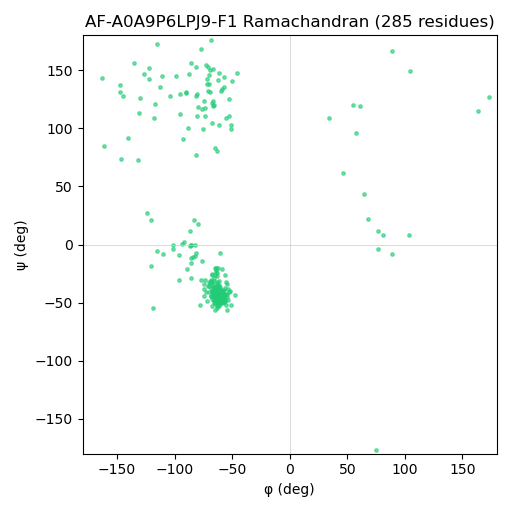1.00 24.52 280 PHE A C 1
ATOM 2197 O O . PHE A 1 280 ? -46.057 -7.029 28.948 1.00 24.52 280 PHE A O 1
ATOM 2204 N N . VAL A 1 281 ? -46.986 -8.884 28.072 1.00 26.62 281 VAL A N 1
ATOM 2205 C CA . VAL A 1 281 ? -48.135 -9.027 28.991 1.00 26.62 281 VAL A CA 1
ATOM 2206 C C . VAL A 1 281 ? -48.665 -10.468 28.933 1.00 26.62 281 VAL A C 1
ATOM 2208 O O . VAL A 1 281 ? -48.894 -11.047 27.878 1.00 26.62 281 VAL A O 1
ATOM 2211 N N . THR A 1 282 ? -48.831 -11.005 30.134 1.00 27.52 282 THR A N 1
ATOM 2212 C CA . THR A 1 282 ? -49.400 -12.272 30.606 1.00 27.52 282 THR A CA 1
ATOM 2213 C C . THR A 1 282 ? -50.737 -12.715 29.997 1.00 27.52 282 THR A C 1
ATOM 2215 O O . THR A 1 282 ? -51.640 -11.897 29.850 1.00 27.52 282 THR A O 1
ATOM 2218 N N . ASN A 1 283 ? -50.944 -14.034 29.866 1.00 26.44 283 ASN A N 1
ATOM 2219 C CA . ASN A 1 283 ? -52.239 -14.645 30.189 1.00 26.44 283 ASN A CA 1
ATOM 2220 C C . ASN A 1 283 ? -52.102 -16.071 30.750 1.00 26.44 283 ASN A C 1
ATOM 2222 O O . ASN A 1 283 ? -51.294 -16.878 30.299 1.00 26.44 283 ASN A O 1
ATOM 2226 N N . TYR A 1 284 ? -52.902 -16.316 31.781 1.00 26.06 284 TYR A N 1
ATOM 2227 C CA . TYR A 1 284 ? -52.989 -17.493 32.640 1.00 26.06 284 TYR A CA 1
ATOM 2228 C C . TYR A 1 284 ? -54.164 -18.381 32.163 1.00 26.06 284 TYR A C 1
ATOM 2230 O O . TYR A 1 284 ? -55.206 -17.845 31.803 1.00 26.06 284 TYR A O 1
ATOM 2238 N N . GLN A 1 285 ? -54.010 -19.711 32.259 1.00 27.73 285 GLN A N 1
ATOM 2239 C CA . GLN A 1 285 ? -55.051 -20.760 32.400 1.00 27.73 285 GLN A CA 1
ATOM 2240 C C . GLN A 1 285 ? -56.143 -20.991 31.319 1.00 27.73 285 GLN A C 1
ATOM 2242 O O . GLN A 1 285 ? -57.077 -20.208 31.186 1.00 27.73 285 GLN A O 1
ATOM 2247 N N . LYS A 1 286 ? -56.160 -22.205 30.732 1.00 30.30 286 LYS A N 1
ATOM 2248 C CA . LYS A 1 286 ? -57.129 -23.310 31.000 1.00 30.30 286 LYS A CA 1
ATOM 2249 C C . LYS A 1 286 ? -57.096 -24.374 29.886 1.00 30.30 286 LYS A C 1
ATOM 2251 O O . LYS A 1 286 ? -57.536 -24.080 28.783 1.00 30.30 286 LYS A O 1
ATOM 2256 N N . SER A 1 287 ? -56.673 -25.592 30.242 1.00 32.75 287 SER A N 1
ATOM 2257 C CA . SER A 1 287 ? -57.325 -26.905 30.019 1.00 32.75 287 SER A CA 1
ATOM 2258 C C . SER A 1 287 ? -56.286 -28.012 30.114 1.00 32.75 287 SER A C 1
ATOM 2260 O O . SER A 1 287 ? -55.339 -27.961 29.298 1.00 32.75 287 SER A O 1
#

pLDDT: mean 85.22, std 22.63, range [24.52, 98.75]

Sequence (287 aa):
MPLTADLLASDPETYRRATQSPFLSAAAAGQTPKPVLGRWLANDRLYIHAYIKGVGRLLSALRLPSTTSPAPTVPDKLVQWLVDALVNVRREEKFFVDTARRFGIEVDLPAGPDGVVRQEDKLEGLRRFEGLFAGFETGGGELEWLEGAVLLYATEKCYLDAWTGAREQLKEEEGDGKGDADGGALRREFIPNWSSEEFRAFVDELGGIIDEGVEKAGKGVEGELKERALKVWREVLVAEEHFWPALRVLQSRGKESCTRFHAVGYRCKECVFVVNELSFVTNYQKS

Nearest PDB structures (foldseek):
  2q4x-assembly2_B  TM=7.926E-01  e=1.311E-05  Arabidopsis thaliana
  2qcx-assembly1_B  TM=7.584E-01  e=2.327E-04  Bacillus subtilis
  2a6b-assembly1_A-2  TM=7.269E-01  e=7.488E-04  Streptococcus pneumoniae R6
  9fvs-assembly1_A  TM=5.784E-01  e=5.410E-03  Corynebacterium diphtheriae
  4gpc-assembly1_A  TM=5.888E-01  e=1.591E-02  Corynebacterium diphtheriae

Mean predicted aligned error: 9.39 Å

Organism: NCBI:txid1095194

Secondary structure (DSSP, 8-state):
--HHHHHHHH-HHHHHHHH--HHHHHHHTT---HHHHHHHHHHHHHHHHHHHHHHHHHHHH----SS--SS--HHHHHHHHHHHHHHHHHHHHHHHHHHHHHHT------B-TTSPBPGGGS-HHHHHHHHHHHHS--SSSTTTTHHHHHHHHHHHHHHHHHHHHHHHT--TTS-SSTTSTTSSHIIIIIHHHHT-HHHHHHHHHHHHHHHHHHHHH-TTTHHHHHHHHHHHHHHHHHHHHTTSPP----------------------S------------------

Solvent-accessible surface area (backbone atoms only — not comparable to full-atom values): 16712 Å² total; per-residue (Å²): 129,56,58,61,61,51,53,59,68,67,47,56,68,52,46,46,47,30,32,51,48,74,48,42,56,29,35,37,68,35,61,41,42,35,72,61,52,12,54,45,52,23,42,52,55,52,41,50,57,31,49,54,52,25,50,53,51,46,62,73,50,58,77,68,79,95,64,93,61,101,61,83,48,59,55,54,50,49,52,52,51,53,53,51,48,56,54,48,56,56,52,44,54,50,50,52,55,53,50,30,55,76,57,73,33,63,54,75,68,78,51,50,99,85,69,48,63,52,75,89,79,47,49,62,9,44,57,44,45,44,47,47,46,73,57,61,71,68,57,96,54,86,69,40,53,47,51,52,51,40,46,49,44,47,49,51,46,39,50,34,50,23,26,38,56,22,53,72,60,48,59,93,82,72,66,92,27,70,86,21,51,36,55,20,50,48,68,71,54,50,35,58,56,50,48,29,70,68,53,50,51,57,44,52,50,51,43,50,46,53,31,53,46,52,60,71,72,29,81,92,48,43,68,60,54,47,53,54,39,47,53,42,41,55,55,47,33,54,20,41,42,41,46,61,62,84,76,76,76,76,72,73,76,71,89,72,80,88,72,85,82,82,90,81,92,78,88,77,94,84,76,88,78,89,78,83,81,89,79,91,80,89,87,82,90,90,134

InterPro domains:
  IPR016084 Haem oxygenase-like, multi-helical [G3DSA:1.20.910.10] (1-248)
  IPR016084 Haem oxygenase-like, multi-helical [SSF48613] (4-245)
  IPR053261 Regulatory protein for polyketide-peptide biosynthesis [PTHR41813] (3-248)